Protein AF-A0A7V1N265-F1 (afdb_monomer)

Foldseek 3Di:
DCAAVCAPDDPVVQLPDDPDPDPVCSVQAQKKKKKKWKAFLDPDWDPDWADDAFDGFDTGFIKIKIKIKGDSDDQWIKMKMAIDTPPVVRQDQNQARMKIKTWGDDPDAFHKTWMKIDSTNAYPDDDVPDHNGDRLQIKIKIKHKHFDDPVVQVVQAPDPQKGKIKMKIKIWRQWDQQSVVRDIDGTWIKMKMKIWIGHDNQWIKIKIAIDGPDVSSQGLQRARMKIKTWGDDADAQDKTKMKIFSWRAYDPPDDHDPPTRDSSRIIIMMMHMHGD

Organism: Desulfofervidus auxilii (NCBI:txid1621989)

Sequence (276 aa):
MKGISSSFSLPLRDLLKKEYPSEWRNLFHGFSGSFSFCYPLKQVPPKNAIGGGTQGERRANMTLSATITYNPISYWFFSVTFYRYLHPQYQAPWDPDFSYTFGYNDWHPYTFSLVYSNYGGNRLFPKKGEKFTTFEEGTWSLGWKFVLPPKIERLFTVHKTGGIGCSIHYNYTPRYFDLATLSNKHSKQSLSLNIKYTIYKWWYANVTLYWYPHPDQQQPWDPDFTYGFGYFDWHPGTISIQYNNYSGNRFPWKKRAPNTGRFKDGSICIFWSWKW

pLDDT: mean 92.21, std 8.01, range [49.06, 98.75]

Radius of gyration: 19.56 Å; Cα contacts (8 Å, |Δi|>4): 676; chains: 1; bounding box: 51×48×52 Å

Solvent-accessible surface area (backbone atoms only — not comparable to full-atom values): 14276 Å² total; per-residue (Å²): 132,65,30,63,80,52,41,84,65,74,68,67,75,58,64,76,54,74,85,49,97,45,69,68,56,47,72,46,46,44,32,31,35,33,44,36,45,34,46,38,64,37,86,70,54,65,93,76,70,59,63,51,73,39,41,52,44,83,62,45,54,42,33,40,34,44,36,45,32,38,38,75,48,88,45,33,38,41,34,39,34,39,49,45,60,79,50,63,91,57,60,49,66,26,56,34,39,38,32,44,36,37,40,34,58,54,87,55,66,46,19,44,28,45,36,40,40,32,69,40,30,16,29,90,78,51,54,96,93,55,48,52,62,64,75,53,54,19,33,39,33,47,31,42,28,38,64,60,60,72,78,62,44,58,77,69,44,86,36,95,62,23,43,54,46,35,34,42,29,45,34,42,21,56,31,44,69,35,80,90,76,73,41,76,46,63,67,41,53,33,40,35,43,37,40,39,39,30,53,50,68,40,32,34,40,35,39,33,41,46,45,49,90,52,62,89,69,62,46,68,42,54,35,38,37,33,42,34,38,39,38,57,52,86,53,66,76,31,68,24,41,37,40,42,32,73,32,16,18,53,54,95,91,48,90,62,48,88,95,44,47,46,82,49,58,16,31,44,32,42,35,41,33,42,64,92

Nearest PDB structures (foldseek):
  4d65-assembly1_C  TM=3.713E-01  e=3.339E-03  Providencia stuartii
  5o9c-assembly1_C  TM=3.133E-01  e=3.165E-03  Klebsiella aerogenes
  3bs0-assembly2_B  TM=3.633E-01  e=6.986E-02  unclassified
  3brz-assembly1_A  TM=3.244E-01  e=7.772E-02  unclassified
  1fep-assembly1_A  TM=2.664E-01  e=2.240E+00  Escherichia coli K-12

Structure (mmCIF, N/CA/C/O backbone):
data_AF-A0A7V1N265-F1
#
_entry.id   AF-A0A7V1N265-F1
#
loop_
_atom_site.group_PDB
_atom_site.id
_atom_site.type_symbol
_atom_site.label_atom_id
_atom_site.label_alt_id
_atom_site.label_comp_id
_atom_site.label_asym_id
_atom_site.label_entity_id
_atom_site.label_seq_id
_atom_site.pdbx_PDB_ins_code
_atom_site.Cartn_x
_atom_site.Cartn_y
_atom_site.Cartn_z
_atom_site.occupancy
_atom_site.B_iso_or_equiv
_atom_site.auth_seq_id
_atom_site.auth_comp_id
_atom_site.auth_asym_id
_atom_site.auth_atom_id
_atom_site.pdbx_PDB_model_num
ATOM 1 N N . MET A 1 1 ? -28.176 -2.580 7.697 1.00 49.06 1 MET A N 1
ATOM 2 C CA . MET A 1 1 ? -27.450 -2.058 6.517 1.00 49.06 1 MET A CA 1
ATOM 3 C C . MET A 1 1 ? -27.174 -0.554 6.671 1.00 49.06 1 MET A C 1
ATOM 5 O O . MET A 1 1 ? -27.630 0.229 5.857 1.00 49.06 1 MET A O 1
ATOM 9 N N . LYS A 1 2 ? -26.450 -0.125 7.721 1.00 59.50 2 LYS A N 1
ATOM 10 C CA . LYS A 1 2 ? -26.132 1.306 7.945 1.00 59.50 2 LYS A CA 1
ATOM 11 C C . LYS A 1 2 ? -24.850 1.782 7.233 1.00 59.50 2 LYS A C 1
ATOM 13 O O . LYS A 1 2 ? -24.637 2.984 7.141 1.00 59.50 2 LYS A O 1
ATOM 18 N N . GLY A 1 3 ? -24.020 0.865 6.724 1.00 62.50 3 GLY A N 1
ATOM 19 C CA . GLY A 1 3 ? -22.702 1.198 6.162 1.00 62.50 3 GLY A CA 1
ATOM 20 C C . GLY A 1 3 ? -22.736 1.915 4.804 1.00 62.50 3 GLY A C 1
ATOM 21 O O . GLY A 1 3 ? -21.916 2.795 4.553 1.00 62.50 3 GLY A O 1
ATOM 22 N N . ILE A 1 4 ? -23.734 1.633 3.952 1.00 68.56 4 ILE A N 1
ATOM 23 C CA . ILE A 1 4 ? -23.912 2.367 2.684 1.00 68.56 4 ILE A CA 1
ATOM 24 C C . ILE A 1 4 ? -24.273 3.827 2.973 1.00 68.56 4 ILE A C 1
ATOM 26 O O . ILE A 1 4 ? -23.665 4.730 2.414 1.00 68.56 4 ILE A O 1
ATOM 30 N N . SER A 1 5 ? -25.207 4.062 3.898 1.00 69.44 5 SER A N 1
ATOM 31 C CA . SER A 1 5 ? -25.656 5.412 4.261 1.00 69.44 5 SER A CA 1
ATOM 32 C C . SER A 1 5 ? -24.601 6.252 4.987 1.00 69.44 5 SER A C 1
ATOM 34 O O . SER A 1 5 ? -24.729 7.470 5.012 1.00 69.44 5 SER A O 1
ATOM 36 N N . SER A 1 6 ? -23.580 5.634 5.595 1.00 72.38 6 SER A N 1
ATOM 37 C CA . SER A 1 6 ? -22.484 6.354 6.263 1.00 72.38 6 SER A CA 1
ATOM 38 C C . SER A 1 6 ? -21.257 6.572 5.377 1.00 72.38 6 SER A C 1
ATOM 40 O O . SER A 1 6 ? -20.392 7.373 5.743 1.00 72.38 6 SER A O 1
ATOM 42 N N . SER A 1 7 ? -21.174 5.884 4.234 1.00 81.50 7 SER A N 1
ATOM 43 C CA . SER A 1 7 ? -20.039 5.981 3.316 1.00 81.50 7 SER A CA 1
ATOM 44 C C . SER A 1 7 ? -19.910 7.398 2.759 1.00 81.50 7 SER A C 1
ATOM 46 O O . SER A 1 7 ? -20.899 8.000 2.349 1.00 81.50 7 SER A O 1
ATOM 48 N N . PHE A 1 8 ? -18.687 7.929 2.759 1.00 83.81 8 PHE A N 1
ATOM 49 C CA . PHE A 1 8 ? -18.369 9.305 2.357 1.00 83.81 8 PHE A CA 1
ATOM 50 C C . PHE A 1 8 ? -19.067 10.398 3.178 1.00 83.81 8 PHE A C 1
ATOM 52 O O . PHE A 1 8 ? -19.133 11.547 2.741 1.00 83.81 8 PHE A O 1
ATOM 59 N N . SER A 1 9 ? -19.562 10.077 4.380 1.00 79.44 9 SER A N 1
ATOM 60 C CA . SER A 1 9 ? -20.081 11.099 5.290 1.00 79.44 9 SER A CA 1
ATOM 61 C C . SER A 1 9 ? -19.030 12.183 5.562 1.00 79.44 9 SER A C 1
ATOM 63 O O . SER A 1 9 ? -17.853 11.913 5.815 1.00 79.44 9 SER A O 1
ATOM 65 N N . LEU A 1 10 ? -19.479 13.434 5.480 1.00 77.75 10 LEU A N 1
ATOM 66 C CA . LEU A 1 10 ? -18.685 14.640 5.700 1.00 77.75 10 LEU A CA 1
ATOM 67 C C . LEU A 1 10 ? -19.378 15.486 6.772 1.00 77.75 10 LEU A C 1
ATOM 69 O O . LEU A 1 10 ? -20.072 16.451 6.443 1.00 77.75 10 LEU A O 1
ATOM 73 N N . PRO A 1 11 ? -19.261 15.122 8.061 1.00 77.12 11 PRO A N 1
ATOM 74 C CA . PRO A 1 11 ? -19.873 15.891 9.135 1.00 77.12 11 PRO A CA 1
ATOM 75 C C . PRO A 1 11 ? -19.089 17.189 9.384 1.00 77.12 11 PRO A C 1
ATOM 77 O O . PRO A 1 11 ? -18.423 17.332 10.398 1.00 77.12 11 PRO A O 1
ATOM 80 N N . LEU A 1 12 ? -19.143 18.153 8.456 1.00 78.06 12 LEU A N 1
ATOM 81 C CA . LEU A 1 12 ? -18.327 19.383 8.475 1.00 78.06 12 LEU A CA 1
ATOM 82 C C . LEU A 1 12 ? -18.407 20.167 9.796 1.00 78.06 12 LEU A C 1
ATOM 84 O O . LEU A 1 12 ? -17.480 20.890 10.145 1.00 78.06 12 LEU A O 1
ATOM 88 N N . ARG A 1 13 ? -19.502 19.997 10.546 1.00 75.81 13 ARG A N 1
ATOM 89 C CA . ARG A 1 13 ? -19.689 20.565 11.888 1.00 75.81 13 ARG A CA 1
ATOM 90 C C . ARG A 1 13 ? -18.652 20.067 12.899 1.00 75.81 13 ARG A C 1
ATOM 92 O O . ARG A 1 13 ? -18.302 20.813 13.806 1.00 75.81 13 ARG A O 1
ATOM 99 N N . ASP A 1 14 ? -18.150 18.851 12.723 1.00 77.00 14 ASP A N 1
ATOM 100 C CA . ASP A 1 14 ? -17.159 18.238 13.606 1.00 77.00 14 ASP A CA 1
ATOM 101 C C . ASP A 1 14 ? -15.743 18.749 13.311 1.00 77.00 14 ASP A C 1
ATOM 103 O O . ASP A 1 14 ? -14.910 18.768 14.209 1.00 77.00 14 ASP A O 1
ATOM 107 N N . LEU A 1 15 ? -15.480 19.252 12.096 1.00 71.06 15 LEU A N 1
ATOM 108 C CA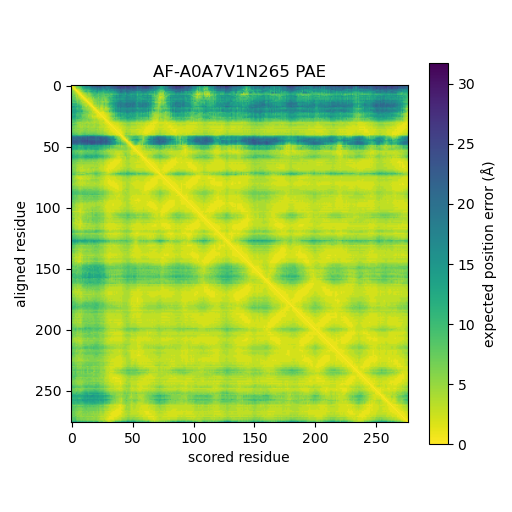 . LEU A 1 15 ? -14.154 19.744 11.697 1.00 71.06 15 LEU A CA 1
ATOM 109 C C . LEU A 1 15 ? -13.697 20.957 12.526 1.00 71.06 15 LEU A C 1
ATOM 111 O O . LEU A 1 15 ? -12.509 21.133 12.775 1.00 71.06 15 LEU A O 1
ATOM 115 N N . LEU A 1 16 ? -14.641 21.809 12.938 1.00 72.25 16 LEU A N 1
ATOM 116 C CA . LEU A 1 16 ? -14.372 23.029 13.712 1.00 72.25 16 LEU A CA 1
ATOM 117 C C . LEU A 1 16 ? -14.645 22.854 15.211 1.00 72.25 16 LEU A C 1
ATOM 119 O O . LEU A 1 16 ? -14.509 23.804 15.986 1.00 72.25 16 LEU A O 1
ATOM 123 N N . LYS A 1 17 ? -15.062 21.658 15.636 1.00 75.25 17 LYS A N 1
ATOM 124 C CA . LYS A 1 17 ? -15.403 21.398 17.028 1.00 75.25 17 LYS A CA 1
ATOM 125 C C . LYS A 1 17 ? -14.120 21.181 17.826 1.00 75.25 17 LYS A C 1
ATOM 127 O O . LYS A 1 17 ? -13.402 20.210 17.619 1.00 75.25 17 LYS A O 1
ATOM 132 N N . LYS A 1 18 ? -13.847 22.078 18.773 1.00 75.88 18 LYS A N 1
ATOM 133 C CA . LYS A 1 18 ? -12.765 21.889 19.746 1.00 75.88 18 LYS A CA 1
ATOM 134 C C . LYS A 1 18 ? -13.166 20.778 20.712 1.00 75.88 18 LYS A C 1
ATOM 136 O O . LYS A 1 18 ? -14.141 20.926 21.446 1.00 75.88 18 LYS A O 1
ATOM 141 N N . GLU A 1 19 ? -12.434 19.671 20.698 1.00 78.62 19 GLU A N 1
ATOM 142 C CA . GLU A 1 19 ? -12.661 18.557 21.625 1.00 78.62 19 GLU A CA 1
ATOM 143 C C . GLU A 1 19 ? -11.961 18.780 22.965 1.00 78.62 19 GLU A C 1
ATOM 145 O O . GLU A 1 19 ? -12.441 18.333 24.007 1.00 78.62 19 GLU A O 1
ATOM 150 N N . TYR A 1 20 ? -10.848 19.513 22.951 1.00 80.88 20 TYR A N 1
ATOM 151 C CA . TYR A 1 20 ? -10.033 19.765 24.130 1.00 80.88 20 TYR A CA 1
ATOM 152 C C . TYR A 1 20 ? -9.975 21.259 24.474 1.00 80.88 20 TYR A C 1
ATOM 154 O O . TYR A 1 20 ? -10.030 22.102 23.580 1.00 80.88 20 TYR A O 1
ATOM 162 N N . PRO A 1 21 ? -9.776 21.622 25.755 1.00 83.88 21 PRO A N 1
ATOM 163 C CA . PRO A 1 21 ? -9.543 23.016 26.146 1.00 83.88 21 PRO A CA 1
ATOM 164 C C . PRO A 1 21 ? -8.229 23.606 25.606 1.00 83.88 21 PRO A C 1
ATOM 166 O O . PRO A 1 21 ? -8.082 24.819 25.527 1.00 83.88 21 PRO A O 1
ATOM 169 N N . SER A 1 22 ? -7.250 22.759 25.266 1.00 86.25 22 SER A N 1
ATOM 170 C CA . SER A 1 22 ? -5.928 23.180 24.787 1.00 86.25 22 SER A CA 1
ATOM 171 C C . SER A 1 22 ? -5.888 23.254 23.261 1.00 86.25 22 SER A C 1
ATOM 173 O O . SER A 1 22 ? -6.116 22.250 22.586 1.00 86.25 22 SER A O 1
ATOM 175 N N . GLU A 1 23 ? -5.511 24.416 22.722 1.00 83.38 23 GLU A N 1
ATOM 176 C CA . GLU A 1 23 ? -5.320 24.625 21.277 1.00 83.38 23 GLU A CA 1
ATOM 177 C C . GLU A 1 23 ? -4.285 23.662 20.683 1.00 83.38 23 GLU A C 1
ATOM 179 O O . GLU A 1 23 ? -4.515 23.083 19.626 1.00 83.38 23 GLU A O 1
ATOM 184 N N . TRP A 1 24 ? -3.185 23.408 21.398 1.00 80.44 24 TRP A N 1
ATOM 185 C CA . TRP A 1 24 ? -2.160 22.454 20.967 1.00 80.44 24 TRP A CA 1
ATOM 186 C C . TRP A 1 24 ? -2.685 21.020 20.903 1.00 80.44 24 TRP A C 1
ATOM 188 O O . TRP A 1 24 ? -2.375 20.298 19.959 1.00 80.44 24 TRP A O 1
ATOM 198 N N . ARG A 1 25 ? -3.515 20.600 21.869 1.00 80.94 25 ARG A N 1
ATOM 199 C CA . ARG A 1 25 ? -4.153 19.276 21.798 1.00 80.94 25 ARG A CA 1
ATOM 200 C C . ARG A 1 25 ? -5.120 19.175 20.630 1.00 80.94 25 ARG A C 1
ATOM 202 O O . ARG A 1 25 ? -5.101 18.152 19.969 1.00 80.94 25 ARG A O 1
ATOM 209 N N . ASN A 1 26 ? -5.909 20.212 20.349 1.00 79.88 26 ASN A N 1
ATOM 210 C CA . ASN A 1 26 ? -6.797 20.205 19.183 1.00 79.88 26 ASN A CA 1
ATOM 211 C C . ASN A 1 26 ? -6.016 20.168 17.862 1.00 79.88 26 ASN A C 1
ATOM 213 O O . ASN A 1 26 ? -6.423 19.461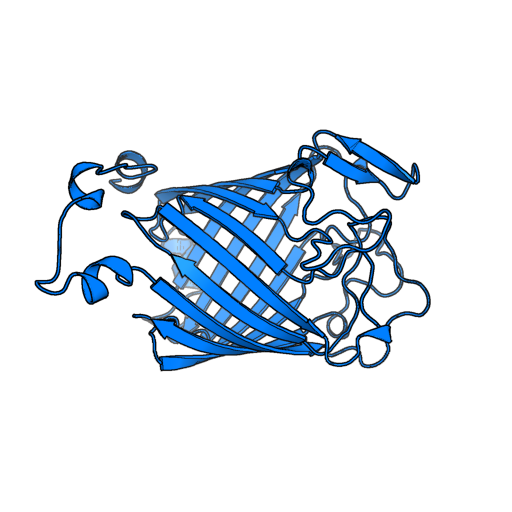 16.949 1.00 79.88 26 ASN A O 1
ATOM 217 N N . LEU A 1 27 ? -4.886 20.881 17.767 1.00 78.25 27 LEU A N 1
ATOM 218 C CA . LEU A 1 27 ? -4.058 20.910 16.556 1.00 78.25 27 LEU A CA 1
ATOM 219 C C . LEU A 1 27 ? -3.482 19.531 16.211 1.00 78.25 27 LEU A C 1
ATOM 221 O O . LEU A 1 27 ? -3.454 19.148 15.045 1.00 78.25 27 LEU A O 1
ATOM 225 N N . PHE A 1 28 ? -3.018 18.798 17.222 1.00 82.44 28 PHE A N 1
ATOM 226 C CA . PHE A 1 28 ? -2.423 17.474 17.044 1.00 82.44 28 PHE A CA 1
ATOM 227 C C . PHE A 1 28 ? -3.428 16.324 17.219 1.00 82.44 28 PHE A C 1
ATOM 229 O O . PHE A 1 28 ? -3.069 15.159 17.042 1.00 82.44 28 PHE A O 1
ATOM 236 N N . HIS A 1 29 ? -4.688 16.622 17.539 1.00 84.00 29 HIS A N 1
ATOM 237 C CA . HIS A 1 29 ? -5.722 15.603 17.632 1.00 84.00 29 HIS A CA 1
ATOM 238 C C . HIS A 1 29 ? -5.948 14.948 16.263 1.00 84.00 29 HIS A C 1
ATOM 240 O O . HIS A 1 29 ? -6.001 15.618 15.233 1.00 84.00 29 HIS A O 1
ATOM 246 N N . GLY A 1 30 ? -6.060 13.620 16.249 1.00 86.44 30 GLY A N 1
ATOM 247 C CA . GLY A 1 30 ? -6.224 12.847 15.016 1.00 86.44 30 GLY A CA 1
ATOM 248 C C . GLY A 1 30 ? -4.910 12.501 14.312 1.00 86.44 30 GLY A C 1
ATOM 249 O O . GLY A 1 30 ? -4.952 11.812 13.291 1.00 86.44 30 GLY A O 1
ATOM 250 N N . PHE A 1 31 ? -3.753 12.914 14.847 1.00 93.75 31 PHE A N 1
ATOM 251 C CA . PHE A 1 31 ? -2.461 12.424 14.379 1.00 93.75 31 PHE A CA 1
ATOM 252 C C . PHE A 1 31 ? -2.127 11.057 14.976 1.00 93.75 31 PHE A C 1
ATOM 254 O O . PHE A 1 31 ? -2.255 10.791 16.170 1.00 93.75 31 PHE A O 1
ATOM 261 N N . SER A 1 32 ? -1.653 10.176 14.112 1.00 95.31 32 SER A N 1
ATOM 262 C CA . SER A 1 32 ? -1.116 8.870 14.464 1.00 95.31 32 SER A CA 1
ATOM 263 C C . SER A 1 32 ? 0.016 8.515 13.518 1.00 95.31 32 SER A C 1
ATOM 265 O O . SER A 1 32 ? 0.254 9.196 12.521 1.00 95.31 32 SER A O 1
ATOM 267 N N . GLY A 1 33 ? 0.731 7.442 13.808 1.00 96.06 33 GLY A N 1
ATOM 268 C CA . GLY A 1 33 ? 1.814 7.031 12.943 1.00 96.06 33 GLY A CA 1
ATOM 269 C C . GLY A 1 33 ? 2.485 5.754 13.386 1.00 96.06 33 GLY A C 1
ATOM 270 O O . GLY A 1 33 ? 2.047 5.073 14.314 1.00 96.06 33 GLY A O 1
ATOM 271 N N . SER A 1 34 ? 3.574 5.432 12.700 1.00 97.25 34 SER A N 1
ATOM 272 C CA . SER A 1 34 ? 4.407 4.293 13.058 1.00 97.25 34 SER A CA 1
ATOM 273 C C . SER A 1 34 ? 5.847 4.485 12.622 1.00 97.25 34 SER A C 1
ATOM 275 O O . SER A 1 34 ? 6.100 5.058 11.562 1.00 97.25 34 SER A O 1
ATOM 277 N N . PHE A 1 35 ? 6.777 3.924 13.385 1.00 98.19 35 PHE A N 1
ATOM 278 C CA . PHE A 1 35 ? 8.139 3.677 12.922 1.00 98.19 35 PHE A CA 1
ATOM 279 C C . PHE A 1 35 ? 8.281 2.211 12.544 1.00 98.19 35 PHE A C 1
ATOM 281 O O . PHE A 1 35 ? 7.701 1.343 13.194 1.00 98.19 35 PHE A O 1
ATOM 288 N N . SER A 1 36 ? 9.039 1.924 11.491 1.00 97.81 36 SER A N 1
ATOM 289 C CA . SER A 1 36 ? 9.228 0.558 11.020 1.00 97.81 36 SER A CA 1
ATOM 290 C C . SER A 1 36 ? 10.643 0.276 10.554 1.00 97.81 36 SER A C 1
ATOM 292 O O . SER A 1 36 ? 11.324 1.151 10.022 1.00 97.81 36 SER A O 1
ATOM 294 N N . PHE A 1 37 ? 11.050 -0.977 10.724 1.00 98.38 37 PHE A N 1
ATOM 295 C CA . PHE A 1 37 ? 12.241 -1.550 10.117 1.00 98.38 37 PHE A CA 1
ATOM 296 C C . PHE A 1 37 ? 11.835 -2.765 9.289 1.00 98.38 37 PHE A C 1
ATOM 298 O O . PHE A 1 37 ? 11.192 -3.678 9.805 1.00 98.38 37 PHE A O 1
ATOM 305 N N . CYS A 1 38 ? 12.220 -2.776 8.018 1.00 97.12 38 CYS A N 1
ATOM 306 C CA . CYS A 1 38 ? 11.951 -3.858 7.083 1.00 97.12 38 CYS A CA 1
ATOM 307 C C . CYS A 1 38 ? 13.253 -4.513 6.623 1.00 97.12 38 CYS A C 1
ATOM 309 O O . CYS A 1 38 ? 14.134 -3.851 6.071 1.00 97.12 38 CYS A O 1
ATOM 311 N N . TYR A 1 39 ? 13.329 -5.830 6.797 1.00 96.69 39 TYR A N 1
ATOM 312 C CA . TYR A 1 39 ? 14.415 -6.680 6.334 1.00 96.69 39 TYR A CA 1
ATOM 313 C C . TYR A 1 39 ? 13.943 -7.533 5.141 1.00 96.69 39 TYR A C 1
ATOM 315 O O . TYR A 1 39 ? 13.047 -8.374 5.300 1.00 96.69 39 TYR A O 1
ATOM 323 N N . PRO A 1 40 ? 14.503 -7.345 3.933 1.00 95.00 40 PRO A N 1
ATOM 324 C CA . PRO A 1 40 ? 14.190 -8.185 2.784 1.00 95.00 40 PRO A CA 1
ATOM 325 C C . PRO A 1 40 ? 14.837 -9.564 2.950 1.00 95.00 40 PRO A C 1
ATOM 327 O O . PRO A 1 40 ? 16.001 -9.672 3.327 1.00 95.00 40 PRO A O 1
ATOM 330 N N . LEU A 1 41 ? 14.123 -10.638 2.607 1.00 94.06 41 LEU A N 1
ATOM 331 C CA . LEU A 1 41 ? 14.695 -11.992 2.688 1.00 94.06 41 LEU A CA 1
ATOM 332 C C . LEU A 1 41 ? 15.749 -12.256 1.600 1.00 94.06 41 LEU A C 1
ATOM 334 O O . LEU A 1 41 ? 16.604 -13.133 1.731 1.00 94.06 41 LEU A O 1
ATOM 338 N N . LYS A 1 42 ? 15.702 -11.496 0.508 1.00 89.06 42 LYS A N 1
ATOM 339 C CA . LYS A 1 42 ? 16.686 -11.531 -0.572 1.00 89.06 42 LYS A CA 1
ATOM 340 C C . LYS A 1 42 ? 17.864 -10.630 -0.210 1.00 89.06 42 LYS A C 1
ATOM 342 O O . LYS A 1 42 ? 17.727 -9.416 -0.209 1.00 89.06 42 LYS A O 1
ATOM 347 N N . GLN A 1 43 ? 19.030 -11.217 0.045 1.00 74.38 43 GLN A N 1
ATOM 348 C CA . GLN A 1 43 ? 20.208 -10.454 0.482 1.00 74.38 43 GLN A CA 1
ATOM 349 C C . GLN A 1 43 ? 20.936 -9.716 -0.651 1.00 74.38 43 GLN A C 1
ATOM 351 O O . GLN A 1 43 ? 21.542 -8.678 -0.415 1.00 74.38 43 GLN A O 1
ATOM 356 N N . VAL A 1 44 ? 20.874 -10.228 -1.886 1.00 74.06 44 VAL A N 1
ATOM 357 C CA . VAL A 1 44 ? 21.551 -9.613 -3.038 1.00 74.06 44 VAL A CA 1
ATOM 358 C C . VAL A 1 44 ? 20.507 -8.991 -3.968 1.00 74.06 44 VAL A C 1
ATOM 360 O O . VAL A 1 44 ? 19.691 -9.728 -4.544 1.00 74.06 44 VAL A O 1
ATOM 363 N N . PRO A 1 45 ? 20.510 -7.656 -4.149 1.00 71.19 45 PRO A N 1
ATOM 364 C CA . PRO A 1 45 ? 19.670 -7.010 -5.144 1.00 71.19 45 PRO A CA 1
ATOM 365 C C . PRO A 1 45 ? 19.961 -7.609 -6.526 1.00 71.19 45 PRO A C 1
ATOM 367 O O . PRO A 1 45 ? 21.124 -7.825 -6.875 1.00 71.19 45 PRO A O 1
ATOM 370 N N . PRO A 1 46 ? 18.936 -7.909 -7.337 1.00 66.19 46 PRO A N 1
ATOM 371 C CA . PRO A 1 46 ? 19.165 -8.473 -8.659 1.00 66.19 46 PRO A CA 1
ATOM 372 C C . PRO A 1 46 ? 20.009 -7.506 -9.507 1.00 66.19 46 PRO A C 1
ATOM 374 O O . PRO A 1 46 ? 19.712 -6.307 -9.569 1.00 66.19 46 PRO A O 1
ATOM 377 N N . LYS A 1 47 ? 21.047 -8.045 -10.171 1.00 64.56 47 LYS A N 1
ATOM 378 C CA . LYS A 1 47 ? 21.906 -7.291 -11.108 1.00 64.56 47 LYS A CA 1
ATOM 379 C C . LYS A 1 47 ? 21.070 -6.592 -12.186 1.00 64.56 47 LYS A C 1
ATOM 381 O O . LYS A 1 47 ? 21.322 -5.433 -12.487 1.00 64.56 47 LYS A O 1
ATOM 386 N N . ASN A 1 48 ? 20.018 -7.265 -12.656 1.00 66.12 48 ASN A N 1
ATOM 387 C CA . ASN A 1 48 ? 19.058 -6.736 -13.620 1.00 66.12 48 ASN A CA 1
ATOM 388 C C . ASN A 1 48 ? 17.740 -6.453 -12.896 1.00 66.12 48 ASN A C 1
ATOM 390 O O . ASN A 1 48 ? 16.987 -7.374 -12.573 1.00 66.12 48 ASN A O 1
ATOM 394 N N . ALA A 1 49 ? 17.501 -5.185 -12.588 1.00 72.44 49 ALA A N 1
ATOM 395 C CA . ALA A 1 49 ? 16.214 -4.722 -12.100 1.00 72.44 49 ALA A CA 1
ATOM 396 C C . ALA A 1 49 ? 15.231 -4.585 -13.273 1.00 72.44 49 ALA A C 1
ATOM 398 O O . ALA A 1 49 ? 15.621 -4.160 -14.357 1.00 72.44 49 ALA A O 1
ATOM 399 N N . ILE A 1 50 ? 13.972 -4.971 -13.058 1.00 85.38 50 ILE A N 1
ATOM 400 C CA . ILE A 1 50 ? 12.918 -4.895 -14.073 1.00 85.38 50 ILE A CA 1
ATOM 401 C C . ILE A 1 50 ? 12.069 -3.670 -13.754 1.00 85.38 50 ILE A C 1
ATOM 403 O O . ILE A 1 50 ? 11.392 -3.653 -12.732 1.00 85.38 50 ILE A O 1
ATOM 407 N N . GLY A 1 51 ? 12.136 -2.646 -14.594 1.00 88.94 51 GLY A N 1
ATOM 408 C CA . GLY A 1 51 ? 11.490 -1.360 -14.346 1.00 88.94 51 GLY A CA 1
ATOM 409 C C . GLY A 1 51 ? 12.053 -0.269 -15.242 1.00 88.94 51 GLY A C 1
ATOM 410 O O . GLY A 1 51 ? 13.026 -0.489 -15.965 1.00 88.94 51 GLY A O 1
ATOM 411 N N . GLY A 1 52 ? 11.450 0.910 -15.176 1.00 89.12 52 GLY A N 1
ATOM 412 C CA . GLY A 1 52 ? 11.906 2.092 -15.890 1.00 89.12 52 GLY A CA 1
ATOM 413 C C . GLY A 1 52 ? 11.241 3.355 -15.360 1.00 89.12 52 GLY A C 1
ATOM 414 O O . GLY A 1 52 ? 10.126 3.330 -14.838 1.00 89.12 52 GLY A O 1
ATOM 415 N N . GLY A 1 53 ? 11.964 4.473 -15.448 1.00 89.19 53 GLY A N 1
ATOM 416 C CA . GLY A 1 53 ? 11.525 5.730 -14.847 1.00 89.19 53 GLY A CA 1
ATOM 417 C C . GLY A 1 53 ? 11.226 5.562 -13.355 1.00 89.19 53 GLY A C 1
ATOM 418 O O . GLY A 1 53 ? 12.064 5.099 -12.591 1.00 89.19 53 GLY A O 1
ATOM 419 N N . THR A 1 54 ? 10.019 5.923 -12.947 1.00 91.88 54 THR A N 1
ATOM 420 C CA . THR A 1 54 ? 9.540 5.941 -11.558 1.00 91.88 54 THR A CA 1
ATOM 421 C C . THR A 1 54 ? 8.750 4.690 -11.159 1.00 91.88 54 THR A C 1
ATOM 423 O O . THR A 1 54 ? 8.199 4.667 -10.056 1.00 91.88 54 THR A O 1
ATOM 426 N N . GLN A 1 55 ? 8.695 3.646 -12.002 1.00 93.31 55 GLN A N 1
ATOM 427 C CA . GLN A 1 55 ? 7.970 2.398 -11.717 1.00 93.31 55 GLN A CA 1
ATOM 428 C C . GLN A 1 55 ? 8.816 1.150 -12.018 1.00 93.31 55 GLN A C 1
ATOM 430 O O . GLN A 1 55 ? 9.550 1.094 -13.004 1.00 93.31 55 GLN A O 1
ATOM 435 N N . GLY A 1 56 ? 8.709 0.124 -11.173 1.00 92.88 56 GLY A N 1
ATOM 436 C CA . GLY A 1 56 ? 9.471 -1.109 -11.343 1.00 92.88 56 GLY A CA 1
ATOM 437 C C . GLY A 1 56 ? 9.328 -2.095 -10.190 1.00 92.88 56 GLY A C 1
ATOM 438 O O . GLY A 1 56 ? 8.680 -1.824 -9.179 1.00 92.88 56 GLY A O 1
ATOM 439 N N . GLU A 1 57 ? 9.974 -3.249 -10.339 1.00 90.06 57 GLU A N 1
ATOM 440 C CA . GLU A 1 57 ? 10.090 -4.262 -9.292 1.00 90.06 57 GLU A CA 1
ATOM 441 C C . GLU A 1 57 ? 10.938 -3.716 -8.139 1.00 90.06 57 GLU A C 1
ATOM 443 O O . GLU A 1 57 ? 12.083 -3.290 -8.335 1.00 90.06 57 GLU A O 1
ATOM 448 N N . ARG A 1 58 ? 10.390 -3.759 -6.921 1.00 85.81 58 ARG A N 1
ATOM 449 C CA . ARG A 1 58 ? 11.077 -3.271 -5.719 1.00 85.81 58 ARG A CA 1
ATOM 450 C C . ARG A 1 58 ? 12.436 -3.938 -5.549 1.00 85.81 58 ARG A C 1
ATOM 452 O O . ARG A 1 58 ? 12.563 -5.165 -5.634 1.00 85.81 58 ARG A O 1
ATOM 459 N N . ARG A 1 59 ? 13.461 -3.139 -5.253 1.00 87.31 59 ARG A N 1
ATOM 460 C CA . ARG A 1 59 ? 14.771 -3.698 -4.926 1.00 87.31 59 ARG A CA 1
ATOM 461 C C . ARG A 1 59 ? 14.824 -4.150 -3.479 1.00 87.31 59 ARG A C 1
ATOM 463 O O . ARG A 1 59 ? 14.276 -3.526 -2.576 1.00 87.31 59 ARG A O 1
ATOM 470 N N . ALA A 1 60 ? 15.525 -5.259 -3.268 1.00 88.88 60 ALA A N 1
ATOM 471 C CA . ALA A 1 60 ? 15.814 -5.728 -1.930 1.00 88.88 60 ALA A CA 1
ATOM 472 C C . ALA A 1 60 ? 16.765 -4.741 -1.249 1.00 88.88 60 ALA A C 1
ATOM 474 O O . ALA A 1 60 ? 17.915 -4.593 -1.659 1.00 88.88 60 ALA A O 1
ATOM 475 N N . ASN A 1 61 ? 16.262 -4.055 -0.232 1.00 92.81 61 ASN A N 1
ATOM 476 C CA . ASN A 1 61 ? 17.028 -3.139 0.591 1.00 92.81 61 ASN A CA 1
ATOM 477 C C . ASN A 1 61 ? 16.466 -3.152 2.011 1.00 92.81 61 ASN A C 1
ATOM 479 O O . ASN A 1 61 ? 15.267 -3.358 2.198 1.00 92.81 61 ASN A O 1
ATOM 483 N N . MET A 1 62 ? 17.330 -2.950 3.000 1.00 95.19 62 MET A N 1
ATOM 484 C CA . MET A 1 62 ? 16.865 -2.730 4.361 1.00 95.19 62 MET A CA 1
ATOM 485 C C . MET A 1 62 ? 16.348 -1.300 4.461 1.00 95.19 62 MET A C 1
ATOM 487 O O . MET A 1 62 ? 17.036 -0.356 4.059 1.00 95.19 62 MET A O 1
ATOM 491 N N . THR A 1 63 ? 15.144 -1.145 4.995 1.00 96.56 63 THR A N 1
ATOM 492 C CA . THR A 1 63 ? 14.457 0.146 5.005 1.00 96.56 63 THR A CA 1
ATOM 493 C C . THR A 1 63 ? 13.985 0.478 6.407 1.00 96.56 63 THR A C 1
ATOM 495 O O . THR A 1 63 ? 13.311 -0.324 7.052 1.00 96.56 63 THR A O 1
ATOM 498 N N . LEU A 1 64 ? 14.324 1.681 6.861 1.00 98.31 64 LEU A N 1
ATOM 499 C CA . LEU A 1 64 ? 13.659 2.339 7.977 1.00 98.31 64 LEU A CA 1
ATOM 500 C C . LEU A 1 64 ? 12.552 3.221 7.410 1.00 98.31 64 LEU A C 1
ATOM 502 O O . LEU A 1 64 ? 12.790 3.932 6.434 1.00 98.31 64 LEU A O 1
ATOM 506 N N . SER A 1 65 ? 11.367 3.199 8.011 1.00 98.12 65 SER A N 1
ATOM 507 C CA . SER A 1 65 ? 10.268 4.056 7.560 1.00 98.12 65 SER A CA 1
ATOM 508 C C . SER A 1 65 ? 9.555 4.733 8.717 1.00 98.12 65 SER A C 1
ATOM 510 O O . SER A 1 65 ? 9.384 4.132 9.777 1.00 98.12 65 SER A O 1
ATOM 512 N N . ALA A 1 66 ? 9.101 5.961 8.488 1.00 98.50 66 ALA A N 1
ATOM 513 C CA . ALA A 1 66 ? 8.280 6.727 9.416 1.00 98.50 66 ALA A CA 1
ATOM 514 C C . ALA A 1 66 ? 6.979 7.127 8.721 1.00 98.50 66 ALA A C 1
ATOM 516 O O . ALA A 1 66 ? 7.009 7.828 7.711 1.00 98.50 66 ALA A O 1
ATOM 517 N N . THR A 1 67 ? 5.849 6.678 9.256 1.00 98.19 67 THR A N 1
ATOM 518 C CA . THR A 1 67 ? 4.513 7.006 8.754 1.00 98.19 67 THR A CA 1
ATOM 519 C C . THR A 1 67 ? 3.849 8.004 9.683 1.00 98.19 67 THR A C 1
ATOM 521 O O . THR A 1 67 ? 3.869 7.821 10.899 1.00 98.19 67 THR A O 1
ATOM 524 N N . ILE A 1 68 ? 3.230 9.023 9.097 1.00 97.88 68 ILE A N 1
ATOM 525 C CA . ILE A 1 68 ? 2.395 10.010 9.775 1.00 97.88 68 ILE A CA 1
ATOM 526 C C . ILE A 1 68 ? 1.039 9.991 9.083 1.00 97.88 68 ILE A C 1
ATOM 528 O O . ILE A 1 68 ? 0.965 10.126 7.864 1.00 97.88 68 ILE A O 1
ATOM 532 N N . THR A 1 69 ? -0.022 9.830 9.860 1.00 96.81 69 THR A N 1
ATOM 533 C CA . THR A 1 69 ? -1.411 9.813 9.409 1.00 96.81 69 THR A CA 1
ATOM 534 C C . THR A 1 69 ? -2.199 10.849 10.188 1.00 96.81 69 THR A C 1
ATOM 536 O O . THR A 1 69 ? -2.097 10.918 11.409 1.00 96.81 69 THR A O 1
ATOM 539 N N . TYR A 1 70 ? -2.996 11.633 9.476 1.00 95.19 70 TYR A N 1
ATOM 540 C CA . TYR A 1 70 ? -3.910 12.612 10.032 1.00 95.19 70 TYR A CA 1
ATOM 541 C C . TYR A 1 70 ? -5.343 12.259 9.642 1.00 95.19 70 TYR A C 1
ATOM 543 O O . TYR A 1 70 ? -5.644 12.094 8.457 1.00 95.19 70 TYR A O 1
ATOM 551 N N . ASN A 1 71 ? -6.217 12.155 10.640 1.00 92.88 71 ASN A N 1
ATOM 552 C CA . ASN A 1 71 ? -7.645 11.903 10.490 1.00 92.88 71 ASN A CA 1
ATOM 553 C C . ASN A 1 71 ? -8.434 13.150 10.915 1.00 92.88 71 ASN A C 1
ATOM 555 O O . ASN A 1 71 ? -8.845 13.233 12.072 1.00 92.88 71 ASN A O 1
ATOM 559 N N . PRO A 1 72 ? -8.642 14.127 10.012 1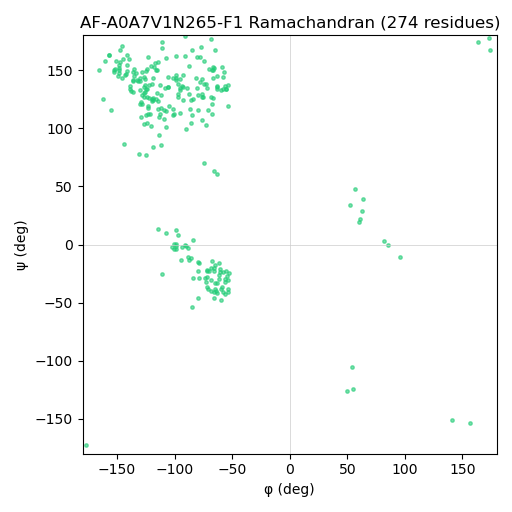.00 85.44 72 PRO A N 1
ATOM 560 C CA . PRO A 1 72 ? -9.308 15.383 10.363 1.00 85.44 72 PRO A CA 1
ATOM 561 C C . PRO A 1 72 ? -10.769 15.195 10.765 1.00 85.44 72 PRO A C 1
ATOM 563 O O . PRO A 1 72 ? -11.305 15.972 11.547 1.00 85.44 72 PRO A O 1
ATOM 566 N N . ILE A 1 73 ? -11.441 14.213 10.162 1.00 85.31 73 ILE A N 1
ATOM 567 C CA . ILE A 1 73 ? -12.885 14.059 10.277 1.00 85.31 73 ILE A CA 1
ATOM 568 C C . ILE A 1 73 ? -13.314 12.650 9.873 1.00 85.31 73 ILE A C 1
ATOM 570 O O . ILE A 1 73 ? -13.059 12.203 8.754 1.00 85.31 73 ILE A O 1
ATOM 574 N N . SER A 1 74 ? -14.034 11.962 10.763 1.00 87.25 74 SER A N 1
ATOM 575 C CA . SER A 1 74 ? -14.576 10.624 10.495 1.00 87.25 74 SER A CA 1
ATOM 576 C C . SER A 1 74 ? -13.493 9.675 9.936 1.00 87.25 74 SER A C 1
ATOM 578 O O . SER A 1 74 ? -12.426 9.529 10.529 1.00 87.25 74 SER A O 1
ATOM 580 N N . TYR A 1 75 ? -13.749 9.043 8.790 1.00 91.69 75 TYR A N 1
ATOM 581 C CA . TYR A 1 75 ? -12.829 8.131 8.107 1.00 91.69 75 TYR A CA 1
ATOM 582 C C . TYR A 1 75 ? -12.059 8.781 6.953 1.00 91.69 75 TYR A C 1
ATOM 584 O O . TYR A 1 75 ? -11.448 8.072 6.145 1.00 91.69 75 TYR A O 1
ATOM 592 N N . TRP A 1 76 ? -12.090 10.113 6.854 1.00 94.19 76 TRP A N 1
ATOM 593 C CA . TRP A 1 76 ? -11.189 10.842 5.972 1.00 94.19 76 TRP A CA 1
ATOM 594 C C . TRP A 1 76 ? -9.796 10.866 6.573 1.00 94.19 76 TRP A C 1
ATOM 596 O O . TRP A 1 76 ? -9.626 11.050 7.781 1.00 94.19 76 TRP A O 1
ATOM 606 N N . PHE A 1 77 ? -8.797 10.664 5.725 1.00 96.06 77 PHE A N 1
ATOM 607 C CA . PHE A 1 77 ? -7.416 10.624 6.162 1.00 96.06 77 PHE A CA 1
ATOM 608 C C . PHE A 1 77 ? -6.458 11.156 5.102 1.00 96.06 77 PHE A C 1
ATOM 610 O O . PHE A 1 77 ? -6.727 11.119 3.899 1.00 96.06 77 PHE A O 1
ATOM 617 N N . PHE A 1 78 ? -5.303 11.593 5.583 1.00 97.56 78 PHE A N 1
ATOM 618 C CA . PHE A 1 78 ? -4.102 11.847 4.804 1.00 97.56 78 PHE A CA 1
ATOM 619 C C . PHE A 1 78 ? -2.936 11.145 5.498 1.00 97.56 78 PHE A C 1
ATOM 621 O O . PHE A 1 78 ? -2.796 11.246 6.714 1.00 97.56 78 PHE A O 1
ATOM 628 N N . SER A 1 79 ? -2.113 10.413 4.756 1.00 98.06 79 SER A N 1
ATOM 629 C CA . SER A 1 79 ? -0.984 9.666 5.304 1.00 98.06 79 SER A CA 1
ATOM 630 C C . SER A 1 79 ? 0.239 9.779 4.407 1.00 98.06 79 SER A C 1
ATOM 632 O O . SER A 1 79 ? 0.138 9.643 3.188 1.00 98.06 79 SER A O 1
ATOM 634 N N . VAL A 1 80 ? 1.402 10.000 5.015 1.00 98.62 80 VAL A N 1
ATOM 635 C CA . VAL A 1 80 ? 2.705 10.062 4.346 1.00 98.62 80 VAL A CA 1
ATOM 636 C C . VAL A 1 80 ? 3.645 9.095 5.040 1.00 98.62 80 VAL A C 1
ATOM 638 O O . VAL A 1 80 ? 3.699 9.047 6.266 1.00 98.62 80 VAL A O 1
ATOM 641 N N . THR A 1 81 ? 4.399 8.329 4.259 1.00 98.62 81 THR A N 1
ATOM 642 C CA . THR A 1 81 ? 5.473 7.472 4.763 1.00 98.62 81 THR A CA 1
ATOM 643 C C . THR A 1 81 ? 6.792 7.903 4.159 1.00 98.62 81 THR A C 1
ATOM 645 O O . THR A 1 81 ? 6.922 7.919 2.942 1.00 98.62 81 THR A O 1
ATOM 648 N N . PHE A 1 82 ? 7.772 8.209 5.000 1.00 98.62 82 PHE A N 1
ATOM 649 C CA . PHE A 1 82 ? 9.145 8.497 4.599 1.00 98.62 82 PHE A CA 1
ATOM 650 C C . PHE A 1 82 ? 9.989 7.235 4.700 1.00 98.62 82 PHE A C 1
ATOM 652 O O . PHE A 1 82 ? 9.827 6.472 5.652 1.00 98.62 82 PHE A O 1
ATOM 659 N N . TYR A 1 83 ? 10.907 7.043 3.759 1.00 98.00 83 TYR A N 1
ATOM 660 C CA . TYR A 1 83 ? 11.784 5.882 3.687 1.00 98.00 83 TYR A CA 1
ATOM 661 C C . TYR A 1 83 ? 13.248 6.299 3.769 1.00 98.00 83 TYR A C 1
ATOM 663 O O . TYR A 1 83 ? 13.701 7.245 3.126 1.00 98.00 83 TYR A O 1
ATOM 671 N N . ARG A 1 84 ? 14.020 5.528 4.529 1.00 97.62 84 ARG A N 1
ATOM 672 C CA . ARG A 1 84 ? 15.475 5.584 4.553 1.00 97.62 84 ARG A CA 1
ATOM 673 C C . ARG A 1 84 ? 16.026 4.207 4.227 1.00 97.62 84 ARG A C 1
ATOM 675 O O . ARG A 1 84 ? 15.825 3.249 4.969 1.00 97.62 84 ARG A O 1
ATOM 682 N N . TYR A 1 85 ? 16.755 4.132 3.125 1.00 95.69 85 TYR A N 1
ATOM 683 C CA . TYR A 1 85 ? 17.434 2.925 2.674 1.00 95.69 85 TYR A CA 1
ATOM 684 C C . TYR A 1 85 ? 18.813 2.814 3.330 1.00 95.69 85 TYR A C 1
ATOM 686 O O . TYR A 1 85 ? 19.620 3.738 3.221 1.00 95.69 85 TYR A O 1
ATOM 694 N N . LEU A 1 86 ? 19.094 1.696 4.009 1.00 95.06 86 LEU A N 1
ATOM 695 C CA . LEU A 1 86 ? 20.383 1.490 4.690 1.00 95.06 86 LEU A CA 1
ATOM 696 C C . LEU A 1 86 ? 21.537 1.259 3.710 1.00 95.06 86 LEU A C 1
ATOM 698 O O . LEU A 1 86 ? 22.689 1.535 4.037 1.00 95.06 86 LEU A O 1
ATOM 702 N N . HIS A 1 87 ? 21.227 0.812 2.493 1.00 92.94 87 HIS A N 1
ATOM 703 C CA . HIS A 1 87 ? 22.180 0.711 1.393 1.00 92.94 87 HIS A CA 1
ATOM 704 C C . HIS A 1 87 ? 21.728 1.598 0.223 1.00 92.94 87 HIS A C 1
ATOM 706 O O . HIS A 1 87 ? 21.063 1.107 -0.696 1.00 92.94 87 HIS A O 1
ATOM 712 N N . PRO A 1 88 ? 22.046 2.908 0.232 1.00 91.12 88 PRO A N 1
ATOM 713 C CA . PRO A 1 88 ? 21.601 3.851 -0.798 1.00 91.12 88 PRO A CA 1
ATOM 714 C C . PRO A 1 88 ? 22.003 3.449 -2.222 1.00 91.12 88 PRO A C 1
ATOM 716 O O . PRO A 1 88 ? 21.266 3.701 -3.167 1.00 91.12 88 PRO A O 1
ATOM 719 N N . GLN A 1 89 ? 23.126 2.744 -2.385 1.00 89.69 89 GLN A N 1
ATOM 720 C CA . GLN A 1 89 ? 23.597 2.229 -3.675 1.00 89.69 89 GLN A CA 1
ATOM 721 C C . GLN A 1 89 ? 22.636 1.224 -4.339 1.00 89.69 89 GLN A C 1
ATOM 723 O O . GLN A 1 89 ? 22.770 0.929 -5.526 1.00 89.69 89 GLN A O 1
ATOM 728 N N . TYR A 1 90 ? 21.683 0.670 -3.584 1.00 89.50 90 TYR A N 1
ATOM 729 C CA . TYR A 1 90 ? 20.678 -0.262 -4.095 1.00 89.50 90 TYR A CA 1
ATOM 730 C C . TYR A 1 90 ? 19.321 0.391 -4.348 1.00 89.50 90 TYR A C 1
ATOM 732 O O . TYR A 1 90 ? 18.439 -0.284 -4.870 1.00 89.50 90 TYR A O 1
ATOM 740 N N . GLN A 1 91 ? 19.142 1.669 -4.018 1.00 91.56 91 GLN A N 1
ATOM 741 C CA . GLN A 1 91 ? 17.898 2.387 -4.279 1.00 91.56 91 GLN A CA 1
ATOM 742 C C . GLN A 1 91 ? 17.696 2.558 -5.792 1.00 91.56 91 GLN A C 1
ATOM 744 O O . GLN A 1 91 ? 18.540 3.126 -6.486 1.00 91.56 91 GLN A O 1
ATOM 749 N N . ALA A 1 92 ? 16.593 2.033 -6.322 1.00 91.50 92 ALA A N 1
ATOM 750 C CA . ALA A 1 92 ? 16.201 2.232 -7.710 1.00 91.50 92 ALA A CA 1
ATOM 751 C C . ALA A 1 92 ? 15.516 3.596 -7.923 1.00 91.50 92 ALA A C 1
ATOM 753 O O . ALA A 1 92 ? 14.955 4.169 -6.985 1.00 91.50 92 ALA A O 1
ATOM 754 N N . PRO A 1 93 ? 15.447 4.087 -9.174 1.00 92.38 93 PRO A N 1
ATOM 755 C CA . PRO A 1 93 ? 14.680 5.285 -9.521 1.00 92.38 93 PRO A CA 1
ATOM 756 C C . PRO A 1 93 ? 13.193 5.247 -9.125 1.00 92.38 93 PRO A C 1
ATOM 758 O O . PRO A 1 93 ? 12.605 6.302 -8.908 1.00 92.38 93 PRO A O 1
ATOM 761 N N . TRP A 1 94 ? 12.605 4.061 -8.957 1.00 93.50 94 TRP A N 1
ATOM 762 C CA . TRP A 1 94 ? 11.227 3.850 -8.498 1.00 93.50 94 TRP A CA 1
ATOM 763 C C . TRP A 1 94 ? 11.089 3.514 -7.010 1.00 93.50 94 TRP A C 1
ATOM 765 O O . TRP A 1 94 ? 9.972 3.333 -6.542 1.00 93.50 94 TRP A O 1
ATOM 775 N N . ASP A 1 95 ? 12.193 3.417 -6.264 1.00 94.38 95 ASP A N 1
ATOM 776 C CA . ASP A 1 95 ? 12.171 3.241 -4.811 1.00 94.38 95 ASP A CA 1
ATOM 777 C C . ASP A 1 95 ? 12.054 4.636 -4.158 1.00 94.38 95 ASP A C 1
ATOM 779 O O . ASP A 1 95 ? 13.039 5.387 -4.188 1.00 94.38 95 ASP A O 1
ATOM 783 N N . PRO A 1 96 ? 10.877 5.043 -3.639 1.00 96.69 96 PRO A N 1
ATOM 784 C CA . PRO A 1 96 ? 10.624 6.416 -3.199 1.00 96.69 96 PRO A CA 1
ATOM 785 C C . PRO A 1 96 ? 11.380 6.820 -1.937 1.00 96.69 96 PRO A C 1
ATOM 787 O O . PRO A 1 96 ? 11.541 6.025 -1.019 1.00 96.69 96 PRO A O 1
ATOM 790 N N . ASP A 1 97 ? 11.686 8.108 -1.816 1.00 98.00 97 ASP A N 1
ATOM 791 C CA . ASP A 1 97 ? 12.038 8.717 -0.527 1.00 98.00 97 ASP A CA 1
ATOM 792 C C . ASP A 1 97 ? 10.792 8.882 0.358 1.00 98.00 97 ASP A C 1
ATOM 794 O O . ASP A 1 97 ? 10.879 8.842 1.584 1.00 98.00 97 ASP A O 1
ATOM 798 N N . PHE A 1 98 ? 9.617 9.057 -0.259 1.00 98.56 98 PHE A N 1
ATOM 799 C CA . PHE A 1 98 ? 8.333 9.087 0.433 1.00 98.56 98 PHE A CA 1
ATOM 800 C C . PHE A 1 98 ? 7.176 8.545 -0.419 1.00 98.56 98 PHE A C 1
ATOM 802 O O . PHE A 1 98 ? 7.149 8.672 -1.642 1.00 98.56 98 PHE A O 1
ATOM 809 N N . SER A 1 99 ? 6.173 7.965 0.227 1.00 98.44 99 SER A N 1
ATOM 810 C CA . SER A 1 99 ? 4.876 7.658 -0.379 1.00 98.44 99 SER A CA 1
ATOM 811 C C . SER A 1 99 ? 3.783 8.436 0.332 1.00 98.44 99 SER A C 1
ATOM 813 O O . SER A 1 99 ? 3.946 8.841 1.484 1.00 98.44 99 SER A O 1
ATOM 815 N N . TYR A 1 100 ? 2.669 8.665 -0.352 1.00 98.50 100 TYR A N 1
ATOM 816 C CA . TYR A 1 100 ? 1.538 9.367 0.237 1.00 98.50 100 TYR A CA 1
ATOM 817 C C . TYR A 1 100 ? 0.218 8.781 -0.243 1.00 98.50 100 TYR A C 1
ATOM 819 O O . TYR A 1 100 ? 0.089 8.299 -1.372 1.00 98.50 100 TYR A O 1
ATOM 827 N N . THR A 1 101 ? -0.758 8.802 0.653 1.00 98.56 101 THR A N 1
ATOM 828 C CA . THR A 1 101 ? -2.095 8.259 0.441 1.00 98.56 101 THR A CA 1
ATOM 829 C C . THR A 1 101 ? -3.119 9.160 1.114 1.00 98.56 101 THR A C 1
ATOM 831 O O . THR A 1 101 ? -2.831 9.767 2.144 1.00 98.56 101 THR A O 1
ATOM 834 N N . PHE A 1 102 ? -4.306 9.280 0.537 1.00 98.38 102 PHE A N 1
ATOM 835 C CA . PHE A 1 102 ? -5.394 10.040 1.142 1.00 98.38 102 PHE A CA 1
ATOM 836 C C . PHE A 1 102 ? -6.742 9.585 0.608 1.00 98.38 102 PHE A C 1
ATOM 838 O O . PHE A 1 102 ? -6.831 8.949 -0.443 1.00 98.38 102 PHE A O 1
ATOM 845 N N . GLY A 1 103 ? -7.800 9.944 1.322 1.00 97.50 103 GLY A N 1
ATOM 846 C CA . GLY A 1 103 ? -9.167 9.697 0.891 1.00 97.50 103 GLY A CA 1
ATOM 847 C C . GLY A 1 103 ? -10.058 9.288 2.048 1.00 97.50 103 GLY A C 1
ATOM 848 O O . GLY A 1 103 ? -9.825 9.688 3.186 1.00 97.50 103 GLY A O 1
ATOM 849 N N . TYR A 1 104 ? -11.075 8.491 1.745 1.00 96.56 104 TYR A N 1
ATOM 850 C CA . TYR A 1 104 ? -12.051 7.985 2.702 1.00 96.56 104 TYR A CA 1
ATOM 851 C C . TYR A 1 104 ? -11.920 6.468 2.831 1.00 96.56 104 TYR A C 1
ATOM 853 O O . TYR A 1 104 ? -12.031 5.747 1.834 1.00 96.56 104 TYR A O 1
ATOM 861 N N . ASN A 1 105 ? -11.702 5.969 4.048 1.00 95.06 105 ASN A N 1
ATOM 862 C CA . ASN A 1 105 ? -11.567 4.536 4.302 1.00 95.06 105 ASN A CA 1
ATOM 863 C C . ASN A 1 105 ? -12.189 4.120 5.640 1.00 95.06 105 ASN A C 1
ATOM 865 O O . ASN A 1 105 ? -11.504 4.015 6.655 1.00 95.06 105 ASN A O 1
ATOM 869 N N . ASP A 1 106 ? -13.491 3.839 5.623 1.00 92.81 106 ASP A N 1
ATOM 870 C CA . ASP A 1 106 ? -14.184 3.238 6.762 1.00 92.81 106 ASP A CA 1
ATOM 871 C C . ASP A 1 106 ? -13.840 1.744 6.860 1.00 92.81 106 ASP A C 1
ATOM 873 O O . ASP A 1 106 ? -13.945 1.011 5.880 1.00 92.81 106 ASP A O 1
ATOM 877 N N . TRP A 1 107 ? -13.378 1.282 8.021 1.00 88.44 107 TRP A N 1
ATOM 878 C CA . TRP A 1 107 ? -12.968 -0.109 8.231 1.00 88.44 107 TRP A CA 1
ATOM 879 C C . TRP A 1 107 ? -14.151 -1.063 8.441 1.00 88.44 107 TRP A C 1
ATOM 881 O O . TRP A 1 107 ? -13.972 -2.278 8.334 1.00 88.44 107 TRP A O 1
ATOM 891 N N . HIS A 1 108 ? -15.346 -0.541 8.733 1.00 91.31 108 HIS A N 1
ATOM 892 C CA . HIS A 1 108 ? -16.510 -1.364 9.034 1.00 91.31 108 HIS A CA 1
ATOM 893 C C . HIS A 1 108 ? -16.992 -2.159 7.808 1.00 91.31 108 HIS A C 1
ATOM 895 O O . HIS A 1 108 ? -16.878 -1.693 6.669 1.00 91.31 108 HIS A O 1
ATOM 901 N N . PRO A 1 109 ? -17.595 -3.346 8.011 1.00 91.00 109 PRO A N 1
ATOM 902 C CA . PRO A 1 109 ? -18.254 -4.084 6.941 1.00 91.00 109 PRO A CA 1
ATOM 903 C C . PRO A 1 109 ? -19.352 -3.270 6.254 1.00 91.00 109 PRO A C 1
ATOM 905 O O . PRO A 1 109 ? -20.072 -2.503 6.895 1.00 91.00 109 PRO A O 1
ATOM 908 N N . TYR A 1 110 ? -19.547 -3.530 4.962 1.00 94.00 110 TYR A N 1
ATOM 909 C CA . TYR A 1 110 ? -20.581 -2.914 4.132 1.00 94.00 110 TYR A CA 1
ATOM 910 C C . TYR A 1 110 ? -20.423 -1.400 3.969 1.00 94.00 110 TYR A C 1
ATOM 912 O O . TYR A 1 110 ? -21.412 -0.664 3.978 1.00 94.00 110 TYR A O 1
ATOM 920 N N . THR A 1 111 ? -19.181 -0.946 3.816 1.00 94.31 111 THR A N 1
ATOM 921 C CA . THR A 1 111 ? -18.825 0.454 3.572 1.00 94.31 111 THR A CA 1
ATOM 922 C C . THR A 1 111 ? -18.003 0.585 2.294 1.00 94.31 111 THR A C 1
ATOM 924 O O . THR A 1 111 ? -17.277 -0.339 1.898 1.00 94.31 111 THR A O 1
ATOM 927 N N . PHE A 1 112 ? -18.123 1.741 1.642 1.00 96.12 112 PHE A N 1
ATOM 928 C CA . PHE A 1 112 ? -17.271 2.110 0.522 1.00 96.12 112 PHE A CA 1
ATOM 929 C C . PHE A 1 112 ? -15.988 2.797 0.996 1.00 96.12 112 PHE A C 1
ATOM 931 O O . PHE A 1 112 ? -15.947 3.444 2.041 1.00 96.12 112 PHE A O 1
ATOM 938 N N . SER A 1 113 ? -14.936 2.688 0.192 1.00 96.88 113 SER A N 1
ATOM 939 C CA . SER A 1 113 ? -13.711 3.477 0.328 1.00 96.88 113 SER A CA 1
ATOM 940 C C . SER A 1 113 ? -13.334 4.105 -1.004 1.00 96.88 113 SER A C 1
ATOM 942 O O . SER A 1 113 ? -13.480 3.462 -2.036 1.00 96.88 113 SER A O 1
ATOM 944 N N . LEU A 1 114 ? -12.805 5.323 -0.981 1.00 97.88 114 LEU A N 1
ATOM 945 C CA . LEU A 1 114 ? -12.177 5.959 -2.137 1.00 97.88 114 LEU A CA 1
ATOM 946 C C . LEU A 1 114 ? -10.820 6.468 -1.684 1.00 97.88 114 LEU A C 1
ATOM 948 O O . LEU A 1 114 ? -10.750 7.399 -0.885 1.00 97.88 114 LEU A O 1
ATOM 952 N N . VAL A 1 115 ? -9.758 5.828 -2.160 1.00 98.56 115 VAL A N 1
ATOM 953 C CA . VAL A 1 115 ? -8.390 6.109 -1.718 1.00 98.56 115 VAL A CA 1
ATOM 954 C C . VAL A 1 115 ? -7.518 6.389 -2.926 1.00 98.56 115 VAL A C 1
ATOM 956 O O . VAL A 1 115 ? -7.506 5.610 -3.873 1.00 98.56 115 VAL A O 1
ATOM 959 N N . TYR A 1 116 ? -6.769 7.481 -2.880 1.00 98.69 116 TYR A N 1
ATOM 960 C CA . TYR A 1 116 ? -5.645 7.716 -3.771 1.00 98.69 116 TYR A CA 1
ATOM 961 C C . TYR A 1 116 ? -4.356 7.275 -3.078 1.00 98.69 116 TYR A C 1
ATOM 963 O O . TYR A 1 116 ? -4.124 7.630 -1.920 1.00 98.69 116 TYR A O 1
ATOM 971 N N . SER A 1 117 ? -3.497 6.559 -3.801 1.00 98.31 117 SER A N 1
ATOM 972 C CA . SER A 1 117 ? -2.192 6.119 -3.309 1.00 98.31 117 SER A CA 1
ATOM 973 C C . SER A 1 117 ? -1.098 6.321 -4.347 1.00 98.31 117 SER A C 1
ATOM 975 O O . SER A 1 117 ? -1.230 5.877 -5.486 1.00 98.31 117 SER A O 1
ATOM 977 N N . ASN A 1 118 ? 0.022 6.925 -3.947 1.00 98.25 118 ASN A N 1
ATOM 978 C CA . ASN A 1 118 ? 1.193 7.087 -4.800 1.00 98.25 118 ASN A CA 1
ATOM 979 C C . ASN A 1 118 ? 2.443 6.512 -4.128 1.00 98.25 118 ASN A C 1
ATOM 981 O O . ASN A 1 118 ? 2.947 7.040 -3.135 1.00 98.25 118 ASN A O 1
ATOM 985 N N . TYR A 1 119 ? 2.928 5.417 -4.714 1.00 95.44 119 TYR A N 1
ATOM 986 C CA . TYR A 1 119 ? 4.142 4.705 -4.316 1.00 95.44 119 TYR A CA 1
ATOM 987 C C . TYR A 1 119 ? 5.236 4.773 -5.394 1.00 95.44 119 TYR A C 1
ATOM 989 O O . TYR A 1 119 ? 6.170 3.975 -5.342 1.00 95.44 119 TYR A O 1
ATOM 997 N N . GLY A 1 120 ? 5.089 5.655 -6.393 1.00 93.81 120 GLY A N 1
ATOM 998 C CA . GLY A 1 120 ? 6.087 5.839 -7.449 1.00 93.81 120 GLY A CA 1
ATOM 999 C C . GLY A 1 120 ? 7.373 6.459 -6.908 1.00 93.81 120 GLY A C 1
ATOM 1000 O O . GLY A 1 120 ? 7.448 6.802 -5.733 1.00 93.81 120 GLY A O 1
ATOM 1001 N N . GLY A 1 121 ? 8.384 6.615 -7.762 1.00 94.62 121 GLY A N 1
ATOM 1002 C CA . GLY A 1 121 ? 9.703 7.165 -7.417 1.00 94.62 121 GLY A CA 1
ATOM 1003 C C . GLY A 1 121 ? 9.723 8.642 -6.993 1.00 94.62 121 GLY A C 1
ATOM 1004 O O . GLY A 1 121 ? 10.335 9.462 -7.672 1.00 94.62 121 GLY A O 1
ATOM 1005 N N . ASN A 1 122 ? 9.071 8.984 -5.882 1.00 97.69 122 ASN A N 1
ATOM 1006 C CA . ASN A 1 122 ? 9.032 10.333 -5.319 1.00 97.69 122 ASN A CA 1
ATOM 1007 C C . ASN A 1 122 ? 10.352 10.670 -4.605 1.00 97.69 122 ASN A C 1
ATOM 1009 O O . ASN A 1 122 ? 10.938 9.815 -3.936 1.00 97.69 122 ASN A O 1
ATOM 1013 N N . ARG A 1 123 ? 10.808 11.921 -4.715 1.00 97.19 123 ARG A N 1
ATOM 1014 C CA . ARG A 1 123 ? 12.106 12.397 -4.209 1.00 97.19 123 ARG A CA 1
ATOM 1015 C C . ARG A 1 123 ? 11.917 13.597 -3.299 1.00 97.19 123 ARG A C 1
ATOM 1017 O O . ARG A 1 123 ? 11.264 14.552 -3.698 1.00 97.19 123 ARG A O 1
ATOM 1024 N N . LEU A 1 124 ? 12.523 13.595 -2.111 1.00 96.12 124 LEU A N 1
ATOM 1025 C CA . LEU A 1 124 ? 12.470 14.767 -1.221 1.00 96.12 124 LEU A CA 1
ATOM 1026 C C . LEU A 1 124 ? 13.305 15.929 -1.769 1.00 96.12 124 LEU A C 1
ATOM 1028 O O . LEU A 1 124 ? 12.893 17.083 -1.697 1.00 96.12 124 LEU A O 1
ATOM 1032 N N . PHE A 1 125 ? 14.458 15.603 -2.353 1.00 95.31 125 PHE A N 1
ATOM 1033 C CA . PHE A 1 125 ? 15.409 16.558 -2.916 1.00 95.31 125 PHE A CA 1
ATOM 1034 C C . PHE A 1 125 ? 15.792 16.109 -4.335 1.00 95.31 125 PHE A C 1
ATOM 1036 O O . PHE A 1 125 ? 16.839 15.482 -4.516 1.00 95.31 125 PHE A O 1
ATOM 1043 N N . PRO A 1 126 ? 14.922 16.342 -5.336 1.00 94.50 126 PRO A N 1
ATOM 1044 C CA . PRO A 1 126 ? 15.131 15.837 -6.689 1.00 94.50 126 PRO A CA 1
ATOM 1045 C C . PRO A 1 126 ? 16.389 16.436 -7.325 1.00 94.50 126 PRO A C 1
ATOM 1047 O O . PRO A 1 126 ? 16.629 17.644 -7.260 1.00 94.50 126 PRO A O 1
ATOM 1050 N N . LYS A 1 127 ? 17.184 15.591 -7.984 1.00 92.81 127 LYS A N 1
ATOM 1051 C CA . LYS A 1 127 ? 18.308 16.031 -8.821 1.00 92.81 127 LYS A CA 1
ATOM 1052 C C . LYS A 1 127 ? 17.800 16.563 -10.163 1.00 92.81 127 LYS A C 1
ATOM 1054 O O . LYS A 1 127 ? 16.636 16.400 -10.524 1.00 92.81 127 LYS A O 1
ATOM 1059 N N . LYS A 1 128 ? 18.686 17.185 -10.950 1.00 91.25 128 LYS A N 1
ATOM 1060 C CA . LYS A 1 128 ? 18.356 17.656 -12.306 1.00 91.25 128 LYS A CA 1
ATOM 1061 C C . LYS A 1 128 ? 17.774 16.504 -13.142 1.00 91.25 128 LYS A C 1
ATOM 1063 O O . LYS A 1 128 ? 18.458 15.513 -13.374 1.00 91.25 128 LYS A O 1
ATOM 1068 N N . GLY A 1 129 ? 16.532 16.664 -13.603 1.00 87.44 129 GLY A N 1
ATOM 1069 C CA . GLY A 1 129 ? 15.798 15.661 -14.387 1.00 87.44 129 GLY A CA 1
ATOM 1070 C C . GLY A 1 129 ? 14.862 14.756 -13.574 1.00 87.44 129 GLY A C 1
ATOM 1071 O O . GLY A 1 129 ? 14.032 14.072 -14.168 1.00 87.44 129 GLY A O 1
ATOM 1072 N N . GLU A 1 130 ? 14.936 14.777 -12.242 1.00 91.88 130 GLU A N 1
ATOM 1073 C CA . GLU A 1 130 ? 13.992 14.090 -11.355 1.00 91.88 130 GLU A CA 1
ATOM 1074 C C . GLU A 1 130 ? 12.828 15.014 -10.965 1.00 91.88 130 GLU A C 1
ATOM 1076 O O . GLU A 1 130 ? 12.906 16.239 -11.083 1.00 91.88 130 GLU A O 1
ATOM 1081 N N . LYS A 1 131 ? 11.731 14.427 -10.481 1.00 93.56 131 LYS A N 1
ATOM 1082 C CA . LYS A 1 131 ? 10.567 15.157 -9.961 1.00 93.56 131 LYS A CA 1
ATOM 1083 C C . LYS A 1 131 ? 10.391 14.867 -8.474 1.00 93.56 131 LYS A C 1
ATOM 1085 O O . LYS A 1 131 ? 10.695 13.769 -8.021 1.00 93.56 131 LYS A O 1
ATOM 1090 N N . PHE A 1 132 ? 9.849 15.838 -7.737 1.00 96.56 132 PHE A N 1
ATOM 1091 C CA . PHE A 1 132 ? 9.467 15.646 -6.333 1.00 96.56 132 PHE A CA 1
ATOM 1092 C C . PHE A 1 132 ? 8.418 14.533 -6.190 1.00 96.56 132 PHE A C 1
ATOM 1094 O O . PHE A 1 132 ? 8.565 13.613 -5.394 1.00 96.56 132 PHE A O 1
ATOM 1101 N N . THR A 1 133 ? 7.380 14.590 -7.020 1.00 97.19 133 THR A N 1
ATOM 1102 C CA . THR A 1 133 ? 6.349 13.560 -7.152 1.00 97.19 133 THR A CA 1
ATOM 1103 C C . THR A 1 133 ? 5.792 13.585 -8.566 1.00 97.19 133 THR A C 1
ATOM 1105 O O . THR A 1 133 ? 5.846 14.621 -9.239 1.00 97.19 133 THR A O 1
ATOM 1108 N N . THR A 1 134 ? 5.203 12.473 -8.999 1.00 96.50 134 THR A N 1
ATOM 1109 C CA . THR A 1 134 ? 4.318 12.484 -10.160 1.00 96.50 134 THR A CA 1
ATOM 1110 C C . THR A 1 134 ? 2.921 12.004 -9.792 1.00 96.50 134 THR A C 1
ATOM 1112 O O . THR A 1 134 ? 2.660 10.806 -9.724 1.00 96.50 134 THR A O 1
ATOM 1115 N N . PHE A 1 135 ? 1.995 12.949 -9.631 1.00 97.06 135 PHE A N 1
ATOM 1116 C CA . PHE A 1 135 ? 0.621 12.665 -9.212 1.00 97.06 135 PHE A CA 1
ATOM 1117 C C . PHE A 1 135 ? -0.139 11.724 -10.166 1.00 97.06 135 PHE A C 1
ATOM 1119 O O . PHE A 1 135 ? -0.863 10.836 -9.735 1.00 97.06 135 PHE A O 1
ATOM 1126 N N . GLU A 1 136 ? 0.062 11.855 -11.476 1.00 97.50 136 GLU A N 1
ATOM 1127 C CA . GLU A 1 136 ? -0.629 11.028 -12.480 1.00 97.50 136 GLU A CA 1
ATOM 1128 C C . GLU A 1 136 ? -0.273 9.535 -12.401 1.00 97.50 136 GLU A C 1
ATOM 1130 O O . GLU A 1 136 ? -0.991 8.703 -12.946 1.00 97.50 136 GLU A O 1
ATOM 1135 N N . GLU A 1 137 ? 0.832 9.194 -11.735 1.00 97.12 137 GLU A N 1
ATOM 1136 C CA . GLU A 1 137 ? 1.270 7.811 -11.524 1.00 97.12 137 GLU A CA 1
ATOM 1137 C C . GLU A 1 137 ? 0.680 7.184 -10.254 1.00 97.12 137 GLU A C 1
ATOM 1139 O O . GLU A 1 137 ? 0.898 6.003 -9.977 1.00 97.12 137 GLU A O 1
ATOM 1144 N N . GLY A 1 138 ? -0.081 7.957 -9.475 1.00 97.88 138 GLY A N 1
ATOM 1145 C CA . GLY A 1 138 ? -0.851 7.432 -8.358 1.00 97.88 138 GLY A CA 1
ATOM 1146 C C . GLY A 1 138 ? -2.094 6.677 -8.818 1.00 97.88 138 GLY A C 1
ATOM 1147 O O . GLY A 1 138 ? -2.609 6.868 -9.917 1.00 97.88 138 GLY A O 1
ATOM 1148 N N . THR A 1 139 ? -2.587 5.797 -7.957 1.00 98.56 139 THR A N 1
ATOM 1149 C CA . THR A 1 139 ? -3.742 4.941 -8.234 1.00 98.56 139 THR A CA 1
ATOM 1150 C C . THR A 1 139 ? -4.917 5.348 -7.363 1.00 98.56 139 THR A C 1
ATOM 1152 O O . THR A 1 139 ? -4.781 5.435 -6.143 1.00 98.56 139 THR A O 1
ATOM 1155 N N . TRP A 1 140 ? -6.070 5.558 -7.989 1.00 98.75 140 TRP A N 1
ATOM 1156 C CA . TRP A 1 140 ? -7.359 5.683 -7.318 1.00 98.75 140 TRP A CA 1
ATOM 1157 C C . TRP A 1 140 ? -7.977 4.301 -7.134 1.00 98.75 140 TRP A C 1
ATOM 1159 O O . TRP A 1 140 ? -8.084 3.549 -8.098 1.00 98.75 140 TRP A O 1
ATOM 1169 N N . SER A 1 141 ? -8.400 3.978 -5.917 1.00 98.56 141 SER A N 1
ATOM 1170 C CA . SER A 1 141 ? -9.025 2.710 -5.548 1.00 98.56 141 SER A CA 1
ATOM 1171 C C . SER A 1 141 ? -10.413 2.965 -4.970 1.00 98.56 141 SER A C 1
ATOM 1173 O O . SER A 1 141 ? -10.537 3.528 -3.879 1.00 98.56 141 SER A O 1
ATOM 1175 N N . LEU A 1 142 ? -11.452 2.544 -5.693 1.00 98.50 142 LEU A N 1
ATOM 1176 C CA . LEU A 1 142 ? -12.832 2.511 -5.211 1.00 98.50 142 LEU A CA 1
ATOM 1177 C C . LEU A 1 142 ? -13.132 1.112 -4.675 1.00 98.50 142 LEU A C 1
ATOM 1179 O O . LEU A 1 142 ? -13.173 0.153 -5.441 1.00 98.50 142 LEU A O 1
ATOM 1183 N N . GLY A 1 143 ?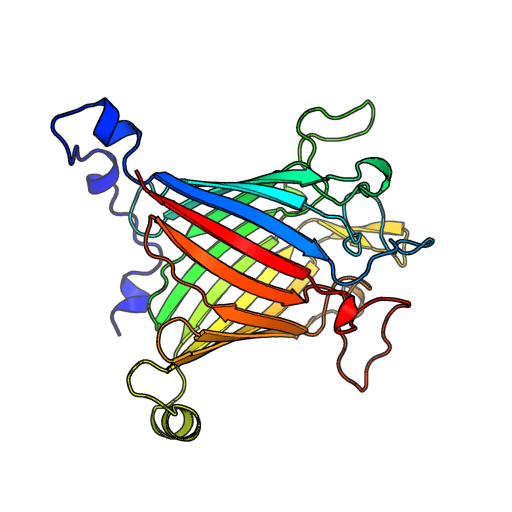 -13.342 1.005 -3.369 1.00 97.69 143 GLY A N 1
ATOM 1184 C CA . GLY A 1 143 ? -13.492 -0.258 -2.658 1.00 97.69 143 GLY A CA 1
ATOM 1185 C C . GLY A 1 143 ? -14.867 -0.456 -2.044 1.00 97.69 143 GLY A C 1
ATOM 1186 O O . GLY A 1 143 ? -15.495 0.505 -1.610 1.00 97.69 143 GLY A O 1
ATOM 1187 N N . TRP A 1 144 ? -15.290 -1.711 -1.935 1.00 97.31 144 TRP A N 1
ATOM 1188 C CA . TRP A 1 144 ? -16.452 -2.150 -1.167 1.00 97.31 144 TRP A CA 1
ATOM 1189 C C . TRP A 1 144 ? -16.052 -3.263 -0.201 1.00 97.31 144 TRP A C 1
ATOM 1191 O O . TRP A 1 144 ? -15.473 -4.271 -0.614 1.00 97.31 144 TRP A O 1
ATOM 1201 N N . LYS A 1 145 ? -16.364 -3.092 1.086 1.00 96.50 145 LYS A N 1
ATOM 1202 C CA . 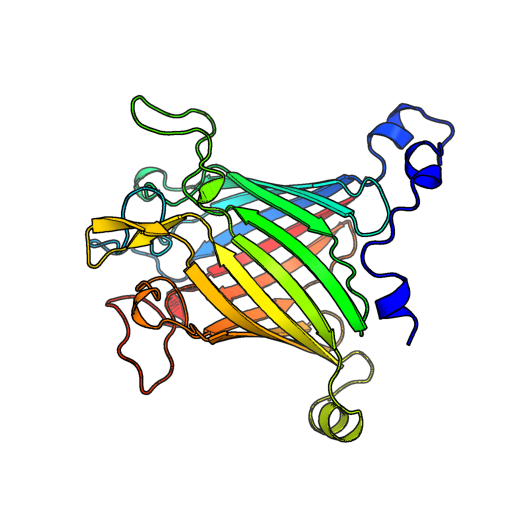LYS A 1 145 ? -16.055 -4.070 2.139 1.00 96.50 145 LYS A CA 1
ATOM 1203 C C . LYS A 1 145 ? -17.253 -4.959 2.425 1.00 96.50 145 LYS A C 1
ATOM 1205 O O . LYS A 1 145 ? -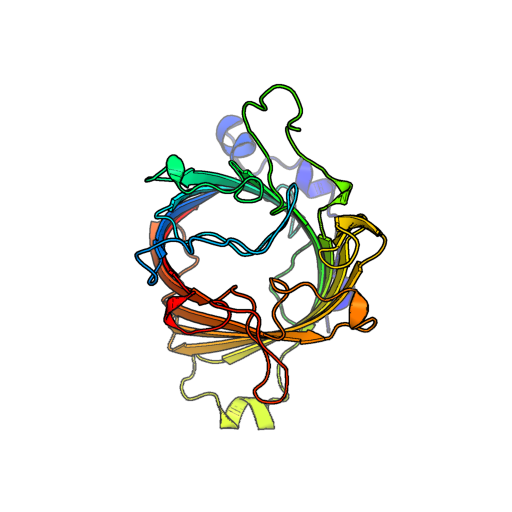18.372 -4.477 2.561 1.00 96.50 145 LYS A O 1
ATOM 1210 N N . PHE A 1 146 ? -17.023 -6.250 2.595 1.00 95.12 146 PHE A N 1
ATOM 1211 C CA . PHE A 1 146 ? -18.059 -7.223 2.923 1.00 95.12 146 PHE A CA 1
ATOM 1212 C C . PHE A 1 146 ? -17.489 -8.342 3.797 1.00 95.12 146 PHE A C 1
ATOM 1214 O O . PHE A 1 146 ? -16.278 -8.472 3.967 1.00 95.12 146 PHE A O 1
ATOM 1221 N N . VAL A 1 147 ? -18.373 -9.144 4.376 1.00 93.12 147 VAL A N 1
ATOM 1222 C CA . VAL A 1 147 ? -18.006 -10.349 5.129 1.00 93.12 147 VAL A CA 1
ATOM 1223 C C . VAL A 1 147 ? -18.527 -11.578 4.403 1.00 93.12 147 VAL A C 1
ATOM 1225 O O . VAL A 1 147 ? -19.471 -11.490 3.610 1.00 93.12 147 VAL A O 1
ATOM 1228 N N . LEU A 1 148 ? -17.906 -12.726 4.656 1.00 92.06 148 LEU A N 1
ATOM 1229 C CA . LEU A 1 148 ? -18.396 -13.985 4.112 1.00 92.06 148 LEU A CA 1
ATOM 1230 C C . LEU A 1 148 ? -19.769 -14.340 4.708 1.00 92.06 148 LEU A C 1
ATOM 1232 O O . LEU A 1 148 ? -20.067 -13.982 5.849 1.00 92.06 148 LEU A O 1
ATOM 1236 N N . PRO A 1 149 ? -20.615 -15.085 3.974 1.00 91.62 149 PRO A N 1
ATOM 1237 C CA . PRO A 1 149 ? -21.832 -15.642 4.545 1.00 91.62 149 PRO A CA 1
ATOM 1238 C C . PRO A 1 149 ? -21.521 -16.450 5.820 1.00 91.62 149 PRO A C 1
ATOM 1240 O O . PRO A 1 149 ? -20.603 -17.275 5.790 1.00 91.62 149 PRO A O 1
ATOM 1243 N N . PRO A 1 150 ? -22.310 -16.327 6.907 1.00 89.94 150 PRO A N 1
ATOM 1244 C CA . PRO A 1 150 ? -21.988 -16.952 8.197 1.00 89.94 150 PRO A CA 1
ATOM 1245 C C . PRO A 1 150 ? -21.815 -18.476 8.172 1.00 89.94 150 PRO A C 1
ATOM 1247 O O . PRO A 1 150 ? -21.194 -19.040 9.070 1.00 89.94 150 PRO A O 1
ATOM 1250 N N . LYS A 1 151 ? -22.409 -19.163 7.185 1.00 91.94 151 LYS A N 1
ATOM 1251 C CA . LYS A 1 151 ? -22.236 -20.611 6.985 1.00 91.94 151 LYS A CA 1
ATOM 1252 C C . LYS A 1 151 ? -20.841 -20.953 6.461 1.00 91.94 151 LYS A C 1
ATOM 1254 O O . LYS A 1 151 ? -20.292 -21.968 6.856 1.00 91.94 151 LYS A O 1
ATOM 1259 N N . ILE A 1 152 ? -20.294 -20.105 5.592 1.00 91.19 152 ILE A N 1
ATOM 1260 C CA . ILE A 1 152 ? -18.966 -20.277 4.999 1.00 91.19 152 ILE A CA 1
ATOM 1261 C C . ILE A 1 152 ? -17.905 -19.825 5.998 1.00 91.19 152 ILE A C 1
ATOM 1263 O O . ILE A 1 152 ? -16.958 -20.558 6.243 1.00 91.19 152 ILE A O 1
ATOM 1267 N N . GLU A 1 153 ? -18.090 -18.661 6.631 1.00 90.94 153 GLU A N 1
ATOM 1268 C CA . GLU A 1 153 ? -17.131 -18.126 7.607 1.00 90.94 153 GLU A CA 1
ATOM 1269 C C . GLU A 1 153 ? -16.864 -19.117 8.752 1.00 90.94 153 GLU A C 1
ATOM 1271 O O . GLU A 1 153 ? -15.713 -19.378 9.094 1.00 90.94 153 GLU A O 1
ATOM 1276 N N . ARG A 1 154 ? -17.916 -19.761 9.276 1.00 90.81 154 ARG A N 1
ATOM 1277 C CA . ARG A 1 154 ? -17.800 -20.768 10.343 1.00 90.81 154 ARG A CA 1
ATOM 1278 C C . ARG A 1 154 ? -16.953 -21.991 9.987 1.00 90.81 154 ARG A C 1
ATOM 1280 O O . ARG A 1 154 ? -16.449 -22.624 10.905 1.00 90.81 154 ARG A O 1
ATOM 1287 N N . LEU A 1 155 ? -16.784 -22.325 8.706 1.00 91.19 155 LEU A N 1
ATOM 1288 C CA . LEU A 1 155 ? -15.915 -23.435 8.290 1.00 91.19 155 LEU A CA 1
ATOM 1289 C C . LEU A 1 155 ? -14.430 -23.117 8.495 1.00 91.19 155 LEU A C 1
ATOM 1291 O O . LEU A 1 155 ? -13.618 -24.030 8.604 1.00 91.19 155 LEU A O 1
ATOM 1295 N N . PHE A 1 156 ? -14.081 -21.831 8.541 1.00 90.19 156 PHE A N 1
ATOM 1296 C CA . PHE A 1 156 ? -12.701 -21.365 8.636 1.00 90.19 156 PHE A CA 1
ATOM 1297 C C . PHE A 1 156 ? -12.387 -20.728 9.990 1.00 90.19 156 PHE A C 1
ATOM 1299 O O . PHE A 1 156 ? -11.233 -20.732 10.401 1.00 90.19 156 PHE A O 1
ATOM 1306 N N . THR A 1 157 ? -13.382 -20.196 10.703 1.00 90.88 157 THR A N 1
ATOM 1307 C CA . THR A 1 157 ? -13.175 -19.553 12.006 1.00 90.88 157 THR A CA 1
ATOM 1308 C C . THR A 1 157 ? -12.875 -20.581 13.096 1.00 90.88 157 THR A C 1
ATOM 1310 O O . THR A 1 157 ? -13.772 -21.221 13.638 1.00 90.88 157 THR A O 1
ATOM 1313 N N . VAL A 1 158 ? -11.596 -20.687 13.464 1.00 92.06 158 VAL A N 1
ATOM 1314 C CA . VAL A 1 158 ? -11.111 -21.619 14.501 1.00 92.06 158 VAL A CA 1
ATOM 1315 C C . VAL A 1 158 ? -11.204 -21.070 15.930 1.00 92.06 158 VAL A C 1
ATOM 1317 O O . VAL A 1 158 ? -11.025 -21.813 16.892 1.00 92.06 158 VAL A O 1
ATOM 1320 N N . HIS A 1 159 ? -11.468 -19.770 16.101 1.00 93.62 159 HIS A N 1
ATOM 1321 C CA . HIS A 1 159 ? -11.551 -19.125 17.412 1.00 93.62 159 HIS A CA 1
ATOM 1322 C C . HIS A 1 159 ? -12.554 -17.963 17.420 1.00 93.62 159 HIS A C 1
ATOM 1324 O O . HIS A 1 159 ? -12.721 -17.274 16.422 1.00 93.62 159 HIS A O 1
ATOM 1330 N N . LYS A 1 160 ? -13.161 -17.669 18.579 1.00 90.94 160 LYS A N 1
ATOM 1331 C CA . LYS A 1 160 ? -14.174 -16.601 18.756 1.00 90.94 160 LYS A CA 1
ATOM 1332 C C . LYS A 1 160 ? -13.703 -15.175 18.432 1.00 90.94 160 LYS A C 1
ATOM 1334 O O . LYS A 1 160 ? -14.524 -14.291 18.236 1.00 90.94 160 LYS A O 1
ATOM 1339 N N . THR A 1 161 ? -12.392 -14.942 18.452 1.00 90.44 161 THR A N 1
ATOM 1340 C CA . THR A 1 161 ? -11.767 -13.658 18.070 1.00 90.44 161 THR A CA 1
ATOM 1341 C C . THR A 1 161 ? -11.226 -13.673 16.642 1.00 90.44 161 THR A C 1
ATOM 1343 O O . THR A 1 161 ? -10.616 -12.696 16.216 1.00 90.44 161 THR A O 1
ATOM 1346 N N . GLY A 1 162 ? -11.387 -14.792 15.937 1.00 92.50 162 GLY A N 1
ATOM 1347 C CA . GLY A 1 162 ? -11.071 -14.909 14.527 1.00 92.50 162 GLY A CA 1
ATOM 1348 C C . GLY A 1 162 ? -12.232 -14.445 13.654 1.00 92.50 162 GLY A C 1
ATOM 1349 O O . GLY A 1 162 ? -13.351 -14.253 14.128 1.00 92.50 162 GLY A O 1
ATOM 1350 N N . GLY A 1 163 ? -11.952 -14.259 12.372 1.00 93.50 163 GLY A N 1
ATOM 1351 C CA . GLY A 1 163 ? -12.946 -13.827 11.395 1.00 93.50 163 GLY A CA 1
ATOM 1352 C C . GLY A 1 163 ? -12.322 -13.543 10.040 1.00 93.50 163 GLY A C 1
ATOM 1353 O O . GLY A 1 163 ? -11.095 -13.466 9.911 1.00 93.50 163 GLY A O 1
ATOM 1354 N N . ILE A 1 164 ? -13.169 -13.397 9.023 1.00 95.31 164 ILE A N 1
ATOM 1355 C CA . ILE A 1 164 ? -12.721 -13.154 7.650 1.00 95.31 164 ILE A CA 1
ATOM 1356 C C . ILE A 1 164 ? -13.337 -11.861 7.124 1.00 95.31 164 ILE A C 1
ATOM 1358 O O . ILE A 1 164 ? -14.539 -11.768 6.880 1.00 95.31 164 ILE A O 1
ATOM 1362 N N . GLY A 1 165 ? -12.481 -10.863 6.912 1.00 94.81 165 GLY A N 1
ATOM 1363 C CA . GLY A 1 165 ? -12.839 -9.624 6.232 1.00 94.81 165 GLY A CA 1
ATOM 1364 C C . GLY A 1 165 ? -12.522 -9.710 4.744 1.00 94.81 165 GLY A C 1
ATOM 1365 O O . GLY A 1 165 ? -11.438 -10.159 4.365 1.00 94.81 165 GLY A O 1
ATOM 1366 N N . CYS A 1 166 ? -13.443 -9.245 3.903 1.00 97.00 166 CYS A N 1
ATOM 1367 C CA . CYS A 1 166 ? -13.252 -9.187 2.461 1.00 97.00 166 CYS A CA 1
ATOM 1368 C C . CYS A 1 166 ? -13.466 -7.767 1.933 1.00 97.00 166 CYS A C 1
ATOM 1370 O O . CYS A 1 166 ? -14.262 -6.988 2.460 1.00 97.00 166 CYS A O 1
ATOM 1372 N N . SER A 1 167 ? -12.769 -7.420 0.857 1.00 97.69 167 SER A N 1
ATOM 1373 C CA . SER A 1 167 ? -13.088 -6.222 0.089 1.00 97.69 167 SER A CA 1
ATOM 1374 C C . SER A 1 167 ? -12.745 -6.385 -1.380 1.00 97.69 167 SER A C 1
ATOM 1376 O O . SER A 1 167 ? -11.766 -7.043 -1.721 1.00 97.69 167 SER A O 1
ATOM 1378 N N . ILE A 1 168 ? -13.562 -5.792 -2.243 1.00 98.31 168 ILE A N 1
ATOM 1379 C CA . ILE A 1 168 ? -13.318 -5.724 -3.682 1.00 98.31 168 ILE A CA 1
ATOM 1380 C C . ILE A 1 168 ? -13.045 -4.278 -4.069 1.00 98.31 168 ILE A C 1
ATOM 1382 O O . ILE A 1 168 ? -13.727 -3.384 -3.573 1.00 98.31 168 ILE A O 1
ATOM 1386 N N . HIS A 1 169 ? -12.055 -4.044 -4.926 1.00 98.50 169 HIS A N 1
ATOM 1387 C CA . HIS A 1 169 ? -11.670 -2.704 -5.356 1.00 98.50 169 HIS A CA 1
ATOM 1388 C C . HIS A 1 169 ? -11.537 -2.620 -6.867 1.00 98.50 169 HIS A C 1
ATOM 1390 O O . HIS A 1 169 ? -10.992 -3.524 -7.498 1.00 98.50 169 HIS A O 1
ATOM 1396 N N . TYR A 1 170 ? -11.987 -1.504 -7.426 1.00 98.69 170 TYR A N 1
ATOM 1397 C CA . TYR A 1 170 ? -11.615 -1.052 -8.758 1.00 98.69 170 TYR A CA 1
ATOM 1398 C C . TYR A 1 170 ? -10.482 -0.036 -8.646 1.00 98.69 170 TYR A C 1
ATOM 1400 O O . TYR A 1 170 ? -10.599 0.947 -7.915 1.00 98.69 170 TYR A O 1
ATOM 1408 N N . ASN A 1 171 ? -9.398 -0.280 -9.374 1.00 98.69 171 ASN A N 1
ATOM 1409 C CA . ASN A 1 171 ? -8.174 0.504 -9.334 1.00 98.69 171 ASN A CA 1
ATOM 1410 C C . ASN A 1 171 ? -7.944 1.173 -10.690 1.00 98.69 171 ASN A C 1
ATOM 1412 O O . ASN A 1 171 ? -7.954 0.492 -11.718 1.00 98.69 171 ASN A O 1
ATOM 1416 N N . TYR A 1 172 ? -7.675 2.476 -10.677 1.00 98.62 172 TYR A N 1
ATOM 1417 C CA . TYR A 1 172 ? -7.407 3.289 -11.858 1.00 98.62 172 TYR A CA 1
ATOM 1418 C C . TYR A 1 172 ? -6.131 4.117 -11.680 1.00 98.62 172 TYR A C 1
ATOM 1420 O O . TYR A 1 172 ? -6.046 4.954 -10.778 1.00 98.62 172 TYR A O 1
ATOM 1428 N N . THR A 1 173 ? -5.156 3.913 -12.563 1.00 98.44 173 THR A N 1
ATOM 1429 C CA . THR A 1 173 ? -3.897 4.669 -12.607 1.00 98.44 173 THR A CA 1
ATOM 1430 C C . THR A 1 173 ? -3.869 5.513 -13.891 1.00 98.44 173 THR A C 1
ATOM 1432 O O . THR A 1 173 ? -3.795 4.942 -14.986 1.00 98.44 173 THR A O 1
ATOM 1435 N N . PRO A 1 174 ? -3.924 6.858 -13.807 1.00 98.12 174 PRO A N 1
ATOM 1436 C CA . PRO A 1 174 ? -3.971 7.727 -14.984 1.00 98.12 174 PRO A CA 1
ATOM 1437 C C . PRO A 1 174 ? -2.773 7.575 -15.925 1.00 98.12 174 PRO A C 1
ATOM 1439 O O . PRO A 1 174 ? -2.950 7.647 -17.141 1.00 98.12 174 PRO A O 1
ATOM 1442 N N . ARG A 1 175 ? -1.570 7.357 -15.382 1.00 97.44 175 ARG A N 1
ATOM 1443 C CA . ARG A 1 175 ? -0.322 7.202 -16.138 1.00 97.44 175 ARG A CA 1
ATOM 1444 C C . ARG A 1 175 ? 0.542 6.088 -15.546 1.00 97.44 175 ARG A C 1
ATOM 1446 O O . ARG A 1 175 ? 0.734 6.020 -14.338 1.00 97.44 175 ARG A O 1
ATOM 1453 N N . TYR A 1 176 ? 1.084 5.214 -16.385 1.00 96.75 176 TYR A N 1
ATOM 1454 C CA . TYR A 1 176 ? 1.975 4.134 -15.956 1.00 96.75 176 TYR A CA 1
ATOM 1455 C C . TYR A 1 176 ? 3.112 3.922 -16.949 1.00 96.75 176 TYR A C 1
ATOM 1457 O O . TYR A 1 176 ? 2.974 4.242 -18.129 1.00 96.75 176 TYR A O 1
ATOM 1465 N N . PHE A 1 177 ? 4.233 3.385 -16.473 1.00 95.75 177 PHE A N 1
ATOM 1466 C CA . PHE A 1 1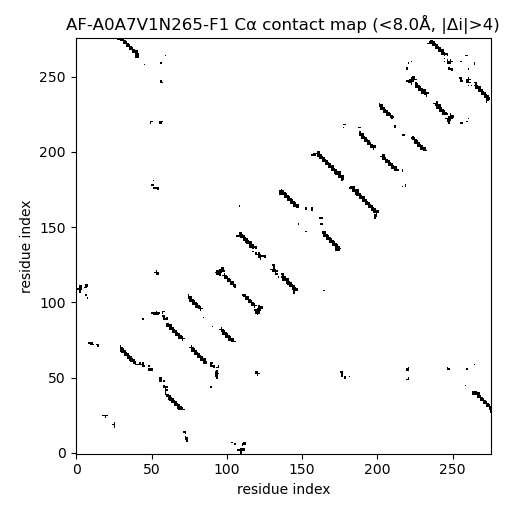77 ? 5.348 3.022 -17.340 1.00 95.75 177 PHE A CA 1
ATOM 1467 C C . PHE A 1 177 ? 5.107 1.634 -17.937 1.00 95.75 177 PHE A C 1
ATOM 1469 O O . PHE A 1 177 ? 4.896 0.671 -17.197 1.00 95.75 177 PHE A O 1
ATOM 1476 N N . ASP A 1 178 ? 5.150 1.536 -19.264 1.00 95.94 178 ASP A N 1
ATOM 1477 C CA . ASP A 1 178 ? 5.028 0.277 -19.986 1.00 95.94 178 ASP A CA 1
ATOM 1478 C C . ASP A 1 178 ? 6.402 -0.223 -20.432 1.00 95.94 178 ASP A C 1
ATOM 1480 O O . ASP A 1 178 ? 7.086 0.410 -21.240 1.00 95.94 178 ASP A O 1
ATOM 1484 N N . LEU A 1 179 ? 6.810 -1.383 -19.917 1.00 93.25 179 LEU A N 1
ATOM 1485 C CA . LEU A 1 179 ? 8.112 -1.970 -20.218 1.00 93.25 179 LEU A CA 1
ATOM 1486 C C . LEU A 1 179 ? 8.212 -2.438 -21.674 1.00 93.25 179 LEU A C 1
ATOM 1488 O O . LEU A 1 179 ? 9.303 -2.423 -22.237 1.00 93.25 179 LEU A O 1
ATOM 1492 N N . ALA A 1 180 ? 7.098 -2.851 -22.285 1.00 92.75 180 ALA A N 1
ATOM 1493 C CA . ALA A 1 180 ? 7.093 -3.346 -23.659 1.00 92.75 180 ALA A CA 1
ATOM 1494 C C . ALA A 1 180 ? 7.390 -2.232 -24.675 1.00 92.75 180 ALA A C 1
ATOM 1496 O O . ALA A 1 180 ? 8.134 -2.460 -25.626 1.00 92.75 180 ALA A O 1
ATOM 1497 N N . THR A 1 181 ? 6.847 -1.028 -24.465 1.00 94.44 181 THR A N 1
ATOM 1498 C CA . THR A 1 181 ? 7.092 0.134 -25.338 1.00 94.44 181 THR A CA 1
ATOM 1499 C C . THR A 1 181 ? 8.149 1.100 -24.809 1.00 94.44 181 THR A C 1
ATOM 1501 O O . THR A 1 181 ? 8.473 2.066 -25.497 1.00 94.44 181 THR A O 1
ATOM 1504 N N . LEU A 1 182 ? 8.679 0.866 -23.601 1.00 94.00 182 LEU A N 1
ATOM 1505 C CA . LEU A 1 182 ? 9.609 1.756 -22.892 1.00 94.00 182 LEU A CA 1
ATOM 1506 C C . LEU A 1 182 ? 9.092 3.200 -22.789 1.00 94.00 182 LEU A C 1
ATOM 1508 O O . LEU A 1 182 ? 9.857 4.164 -22.836 1.00 94.00 182 LEU A O 1
ATOM 1512 N N . SER A 1 183 ? 7.778 3.355 -22.661 1.00 94.25 183 SER A N 1
ATOM 1513 C CA . SER A 1 183 ? 7.113 4.652 -22.675 1.00 94.25 183 SER A CA 1
ATOM 1514 C C . SER A 1 183 ? 5.976 4.698 -21.666 1.00 94.25 183 SER A C 1
ATOM 1516 O O . SER A 1 183 ? 5.518 3.678 -21.152 1.00 94.25 183 SER A O 1
ATOM 1518 N N . ASN A 1 184 ? 5.527 5.911 -21.349 1.00 95.06 184 ASN A N 1
ATOM 1519 C CA . ASN A 1 184 ? 4.378 6.076 -20.476 1.00 95.06 184 ASN A CA 1
ATOM 1520 C C . ASN A 1 184 ? 3.090 5.862 -21.269 1.00 95.06 184 ASN A C 1
ATOM 1522 O O . ASN A 1 184 ? 2.883 6.488 -22.307 1.00 95.06 184 ASN A O 1
ATOM 1526 N N . LYS A 1 185 ? 2.227 5.000 -20.742 1.00 97.00 185 LYS A N 1
ATOM 1527 C CA . LYS A 1 185 ? 0.863 4.771 -21.210 1.00 97.00 185 LYS A CA 1
ATOM 1528 C C . LYS A 1 185 ? -0.133 5.284 -20.173 1.00 97.00 185 LYS A C 1
ATOM 1530 O O . LYS A 1 185 ? 0.245 5.722 -19.084 1.00 97.00 185 LYS A O 1
ATOM 1535 N N . HIS A 1 186 ? -1.412 5.242 -20.522 1.00 97.56 186 HIS A N 1
ATOM 1536 C CA . HIS A 1 186 ? -2.479 5.850 -19.736 1.00 97.56 186 HIS A CA 1
ATOM 1537 C C . HIS A 1 186 ? -3.559 4.857 -19.326 1.00 97.56 186 HIS A C 1
ATOM 1539 O O . HIS A 1 186 ? -3.699 3.789 -19.923 1.00 97.56 186 HIS A O 1
ATOM 1545 N N . SER A 1 187 ? -4.332 5.253 -18.315 1.00 97.50 187 SER A N 1
ATOM 1546 C CA . SER A 1 187 ? -5.601 4.621 -17.947 1.00 97.50 187 SER A CA 1
ATOM 1547 C C . SER A 1 187 ? -5.481 3.126 -17.651 1.00 97.50 187 SER A C 1
ATOM 1549 O O . SER A 1 187 ? -6.273 2.310 -18.132 1.00 97.50 187 SER A O 1
ATOM 1551 N N . LYS A 1 188 ? -4.482 2.765 -16.840 1.00 98.19 188 LYS A N 1
ATOM 1552 C CA . LYS A 1 188 ? -4.315 1.389 -16.380 1.00 98.19 188 LYS A CA 1
ATOM 1553 C C . LYS A 1 188 ? -5.383 1.031 -15.361 1.00 98.19 188 LYS A C 1
ATOM 1555 O O . LYS A 1 188 ? -5.648 1.802 -14.440 1.00 98.19 188 LYS A O 1
ATOM 1560 N N . GLN A 1 189 ? -5.972 -0.146 -15.534 1.00 98.38 189 GLN A N 1
ATOM 1561 C CA . GLN A 1 189 ? -7.095 -0.615 -14.734 1.00 98.38 189 GLN A CA 1
ATOM 1562 C C . GLN A 1 189 ? -6.819 -1.993 -14.137 1.00 98.38 189 GLN A C 1
ATOM 1564 O O . GLN A 1 189 ? -6.206 -2.854 -14.767 1.00 98.38 189 GLN A O 1
ATOM 1569 N N . SER A 1 190 ? -7.303 -2.222 -12.918 1.00 98.50 190 SER A N 1
ATOM 1570 C CA . SER A 1 190 ? -7.355 -3.562 -12.327 1.00 98.50 190 SER A CA 1
ATOM 1571 C C . SER A 1 190 ? -8.485 -3.687 -11.313 1.00 98.50 190 SER A C 1
ATOM 1573 O O . SER A 1 190 ? -8.848 -2.719 -10.645 1.00 98.50 190 SER A O 1
ATOM 1575 N N . LEU A 1 191 ? -9.023 -4.892 -11.166 1.00 98.62 191 LEU A N 1
ATOM 1576 C CA . LEU A 1 191 ? -9.859 -5.263 -10.031 1.00 98.62 191 LEU A CA 1
ATOM 1577 C C . LEU A 1 191 ? -9.012 -6.014 -9.015 1.00 98.62 191 LEU A C 1
ATOM 1579 O O . LEU A 1 191 ? -8.171 -6.827 -9.397 1.00 98.62 191 LEU A O 1
ATOM 1583 N N . SER A 1 192 ? -9.248 -5.781 -7.730 1.00 98.44 192 SER A N 1
ATOM 1584 C CA . SER A 1 192 ? -8.599 -6.547 -6.674 1.00 98.44 192 SER A CA 1
ATOM 1585 C C . SER A 1 192 ? -9.588 -7.075 -5.645 1.00 98.44 192 SER A C 1
ATOM 1587 O O . SER A 1 192 ? -10.540 -6.396 -5.274 1.00 98.44 192 SER A O 1
ATOM 1589 N N . LEU A 1 193 ? -9.363 -8.306 -5.186 1.00 98.62 193 LEU A N 1
ATOM 1590 C CA . LEU A 1 193 ? -10.095 -8.942 -4.094 1.00 98.62 193 LEU A CA 1
ATOM 1591 C C . LEU A 1 193 ? -9.133 -9.144 -2.929 1.00 98.62 193 LEU A C 1
ATOM 1593 O O . LEU A 1 193 ? -8.237 -9.981 -3.002 1.00 98.62 193 LEU A O 1
ATOM 1597 N N . ASN A 1 194 ? -9.322 -8.390 -1.856 1.00 98.00 194 ASN A N 1
ATOM 1598 C CA . ASN A 1 194 ? -8.577 -8.541 -0.619 1.00 98.00 194 ASN A CA 1
ATOM 1599 C C . ASN A 1 194 ? -9.352 -9.420 0.365 1.00 98.00 194 ASN A C 1
ATOM 1601 O O . ASN A 1 194 ? -10.544 -9.214 0.595 1.00 98.00 194 ASN A O 1
ATOM 1605 N N . ILE A 1 195 ? -8.653 -10.382 0.959 1.00 97.50 195 ILE A N 1
ATOM 1606 C CA . ILE A 1 195 ? -9.157 -11.279 1.993 1.00 97.50 195 ILE A CA 1
ATOM 1607 C C . ILE A 1 195 ? -8.172 -11.215 3.157 1.00 97.50 195 ILE A C 1
ATOM 1609 O O . ILE A 1 195 ? -6.990 -11.525 2.996 1.00 97.50 195 ILE A O 1
ATOM 1613 N N . LYS A 1 196 ? -8.658 -10.827 4.335 1.00 96.44 196 LYS A N 1
ATOM 1614 C CA . LYS A 1 196 ? -7.903 -10.845 5.587 1.00 96.44 196 LYS A CA 1
ATOM 1615 C C . LYS A 1 196 ? -8.537 -11.858 6.527 1.00 96.44 196 LYS A C 1
ATOM 1617 O O . LYS A 1 196 ? -9.677 -11.685 6.949 1.00 96.44 196 LYS A O 1
ATOM 1622 N N . TYR A 1 197 ? -7.777 -12.891 6.858 1.00 96.38 197 TYR A N 1
ATOM 1623 C CA . TYR A 1 197 ? -8.150 -13.903 7.827 1.00 96.38 197 TYR A CA 1
ATOM 1624 C C . TYR A 1 197 ? -7.466 -13.616 9.161 1.00 96.38 197 TYR A C 1
ATOM 1626 O O . TYR A 1 197 ? -6.245 -13.721 9.283 1.00 96.38 197 TYR A O 1
ATOM 1634 N N . THR A 1 198 ? -8.257 -13.250 10.162 1.00 95.62 198 THR A N 1
ATOM 1635 C CA . THR A 1 198 ? -7.813 -13.162 11.552 1.00 95.62 198 THR A CA 1
ATOM 1636 C C . THR A 1 198 ? -7.973 -14.539 12.183 1.00 95.62 198 THR A C 1
ATOM 1638 O O . THR A 1 198 ? -9.087 -15.044 12.294 1.00 95.62 198 THR A O 1
ATOM 1641 N N . ILE A 1 199 ? -6.863 -15.145 12.595 1.00 95.19 199 ILE A N 1
ATOM 1642 C CA . ILE A 1 199 ? -6.823 -16.515 13.125 1.00 95.19 199 ILE A CA 1
ATOM 1643 C C . ILE A 1 199 ? -7.161 -16.496 14.619 1.00 95.19 199 ILE A C 1
ATOM 1645 O O . ILE A 1 199 ? -8.067 -17.182 15.087 1.00 95.19 199 ILE A O 1
ATOM 1649 N N . TYR A 1 200 ? -6.424 -15.680 15.375 1.00 94.44 200 TYR A N 1
ATOM 1650 C CA . TYR A 1 200 ? -6.568 -15.533 16.819 1.00 94.44 200 TYR A CA 1
ATOM 1651 C C . TYR A 1 200 ? -6.063 -14.158 17.252 1.00 94.44 200 TYR A C 1
ATOM 1653 O O . TYR A 1 200 ? -4.868 -13.869 17.162 1.00 94.44 200 TYR A O 1
ATOM 1661 N N . LYS A 1 201 ? -6.970 -13.324 17.772 1.00 93.06 201 LYS A N 1
ATOM 1662 C CA . LYS A 1 201 ? -6.674 -11.952 18.217 1.00 93.06 201 LYS A CA 1
ATOM 1663 C C . LYS A 1 201 ? -6.008 -11.137 17.096 1.00 93.06 201 LYS A C 1
ATOM 1665 O O . LYS A 1 201 ? -6.683 -10.745 16.157 1.00 93.06 201 LYS A O 1
ATOM 1670 N N . TRP A 1 202 ? -4.703 -10.904 17.188 1.00 94.88 202 TRP A N 1
ATOM 1671 C CA . TRP A 1 202 ? -3.924 -10.083 16.259 1.00 94.88 202 TRP A CA 1
ATOM 1672 C C . TRP A 1 202 ? -3.100 -10.909 15.265 1.00 94.88 202 TRP A C 1
ATOM 1674 O O . TRP A 1 202 ? -2.444 -10.341 14.395 1.00 94.88 202 TRP A O 1
ATOM 1684 N N . TRP A 1 203 ? -3.136 -12.243 15.364 1.00 97.38 203 TRP A N 1
ATOM 1685 C CA . TRP A 1 203 ? -2.537 -13.127 14.368 1.00 97.38 203 TRP A CA 1
ATOM 1686 C C . TRP A 1 203 ? -3.413 -13.202 13.131 1.00 97.38 203 TRP A C 1
ATOM 1688 O O . TRP A 1 203 ? -4.603 -13.519 13.221 1.00 97.38 203 TRP A O 1
ATOM 1698 N N . TYR A 1 204 ? -2.817 -12.941 11.976 1.00 97.31 204 TYR A N 1
ATOM 1699 C CA . TYR A 1 204 ? -3.549 -12.868 10.726 1.00 97.31 204 TYR A CA 1
ATOM 1700 C C . TYR A 1 204 ? -2.737 -13.410 9.551 1.00 97.31 204 TYR A C 1
ATOM 1702 O O . TYR A 1 204 ? -1.505 -13.457 9.574 1.00 97.31 204 TYR A O 1
ATOM 1710 N N . ALA A 1 205 ? -3.463 -13.764 8.500 1.00 98.00 205 ALA A N 1
ATOM 1711 C CA . ALA A 1 205 ? -2.952 -13.924 7.152 1.00 98.00 205 ALA A CA 1
ATOM 1712 C C . ALA A 1 205 ? -3.822 -13.099 6.202 1.00 98.00 205 ALA A C 1
ATOM 1714 O O . ALA A 1 205 ? -5.020 -12.921 6.428 1.00 98.00 205 ALA A O 1
ATOM 1715 N N . ASN A 1 206 ? -3.237 -12.575 5.137 1.00 97.56 206 ASN A N 1
ATOM 1716 C CA . ASN A 1 206 ? -3.970 -11.871 4.102 1.00 97.56 206 ASN A CA 1
ATOM 1717 C C . ASN A 1 206 ? -3.508 -12.303 2.719 1.00 97.56 206 ASN A C 1
ATOM 1719 O O . ASN A 1 206 ? -2.343 -12.635 2.501 1.00 97.56 206 ASN A O 1
ATOM 1723 N N . VAL A 1 207 ? -4.434 -12.217 1.776 1.00 98.31 207 VAL A N 1
ATOM 1724 C CA . VAL A 1 207 ? -4.169 -12.351 0.351 1.00 98.31 207 VAL A CA 1
ATOM 1725 C C . VAL A 1 207 ? -4.938 -11.265 -0.387 1.00 98.31 207 VAL A C 1
ATOM 1727 O O . VAL A 1 207 ? -6.072 -10.946 -0.033 1.00 98.31 207 VAL A O 1
ATOM 1730 N N . THR A 1 208 ? -4.323 -10.683 -1.405 1.00 98.56 208 THR A N 1
ATOM 1731 C CA . THR A 1 208 ? -5.017 -9.847 -2.381 1.00 98.56 208 THR A CA 1
ATOM 1732 C C . THR A 1 208 ? -4.837 -10.484 -3.740 1.00 98.56 208 THR A C 1
ATOM 1734 O O . THR A 1 208 ? -3.707 -10.735 -4.135 1.00 98.56 208 THR A O 1
ATOM 1737 N N . LEU A 1 209 ? -5.927 -10.753 -4.445 1.00 98.50 209 LEU A N 1
ATOM 1738 C CA . LEU A 1 209 ? -5.920 -11.237 -5.822 1.00 98.50 209 LEU A CA 1
ATOM 1739 C C . LEU A 1 209 ? -6.157 -10.056 -6.757 1.00 98.50 209 LEU A C 1
ATOM 1741 O O . LEU A 1 209 ? -6.959 -9.188 -6.426 1.00 98.50 209 LEU A O 1
ATOM 1745 N N . TYR A 1 210 ? -5.503 -10.040 -7.911 1.00 98.31 210 TYR A N 1
ATOM 1746 C CA . TYR A 1 210 ? -5.628 -8.993 -8.917 1.00 98.31 210 TYR A CA 1
ATOM 1747 C C . TYR A 1 210 ? -6.072 -9.587 -10.248 1.00 98.31 210 TYR A C 1
ATOM 1749 O O . TYR A 1 210 ? -5.576 -10.620 -10.702 1.00 98.31 210 TYR A O 1
ATOM 1757 N N . TRP A 1 211 ? -6.994 -8.891 -10.895 1.00 98.00 211 TRP A N 1
ATOM 1758 C CA . TRP A 1 211 ? -7.417 -9.152 -12.256 1.00 98.00 211 TRP A CA 1
ATOM 1759 C C . TRP A 1 211 ? -7.241 -7.887 -13.089 1.00 98.00 211 TRP A C 1
ATOM 1761 O O . TRP A 1 211 ? -7.629 -6.798 -12.674 1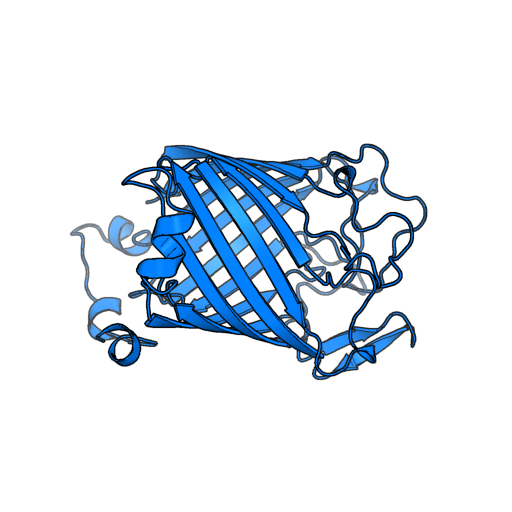.00 98.00 211 TRP A O 1
ATOM 1771 N N . TYR A 1 212 ? -6.656 -8.040 -14.272 1.00 97.44 212 TYR A N 1
ATOM 1772 C CA . TYR A 1 212 ? -6.390 -6.951 -15.203 1.00 97.44 212 TYR A CA 1
ATOM 1773 C C . TYR A 1 212 ? -7.343 -7.113 -16.394 1.00 97.44 212 TYR A C 1
ATOM 1775 O O . TYR A 1 212 ? -7.143 -8.047 -17.174 1.00 97.44 212 TYR A O 1
ATOM 1783 N N . PRO A 1 213 ? -8.372 -6.249 -16.538 1.00 97.31 213 PRO A N 1
ATOM 1784 C CA . PRO A 1 213 ? -9.296 -6.298 -17.675 1.00 97.31 213 PRO A CA 1
ATOM 1785 C C . PRO A 1 213 ? -8.577 -6.208 -19.025 1.00 97.31 213 PRO A C 1
ATOM 1787 O O . PRO A 1 213 ? -9.005 -6.814 -20.002 1.00 97.31 213 PRO A O 1
ATOM 1790 N N . HIS A 1 214 ? -7.461 -5.476 -19.047 1.00 96.62 214 HIS A N 1
ATOM 1791 C CA . HIS A 1 214 ? -6.548 -5.338 -20.174 1.00 96.62 214 HIS A CA 1
ATOM 1792 C C . HIS A 1 214 ? -5.205 -5.987 -19.797 1.00 96.62 214 HIS A C 1
ATOM 1794 O O . HIS A 1 214 ? -4.383 -5.353 -19.127 1.00 96.62 214 HIS A O 1
ATOM 1800 N N . PRO A 1 215 ? -4.980 -7.271 -20.142 1.00 93.69 215 PRO A N 1
ATOM 1801 C CA . PRO A 1 215 ? -3.790 -8.010 -19.716 1.00 93.69 215 PRO A CA 1
ATOM 1802 C C . PRO A 1 215 ? -2.469 -7.411 -20.212 1.00 93.69 215 PRO A C 1
ATOM 1804 O O . PRO A 1 215 ? -1.440 -7.587 -19.567 1.00 93.69 215 PRO A O 1
ATOM 1807 N N . ASP A 1 216 ? -2.493 -6.686 -21.329 1.00 94.44 216 ASP A N 1
ATOM 1808 C CA . ASP A 1 216 ? -1.358 -5.955 -21.899 1.00 94.44 216 ASP A CA 1
ATOM 1809 C C . ASP A 1 216 ? -0.877 -4.797 -21.009 1.00 94.44 216 ASP A C 1
ATOM 1811 O O . ASP A 1 216 ? 0.276 -4.389 -21.105 1.00 94.44 216 ASP A O 1
ATOM 1815 N N . GLN A 1 217 ? -1.723 -4.307 -20.096 1.00 96.12 217 GLN A N 1
ATOM 1816 C CA . GLN A 1 217 ? -1.344 -3.286 -19.118 1.00 96.12 217 GLN A CA 1
ATOM 1817 C C . GLN A 1 217 ? -0.569 -3.868 -17.921 1.00 96.12 217 GLN A C 1
ATOM 1819 O O . GLN A 1 217 ? 0.036 -3.109 -17.155 1.00 96.12 217 GLN A O 1
ATOM 1824 N N . GLN A 1 218 ? -0.590 -5.196 -17.729 1.00 96.00 218 GLN A N 1
ATOM 1825 C CA . GLN A 1 218 ? 0.055 -5.874 -16.603 1.00 96.00 218 GLN A CA 1
ATOM 1826 C C . GLN A 1 218 ? 1.578 -5.949 -16.804 1.00 96.00 218 GLN A C 1
ATOM 1828 O O . GLN A 1 218 ? 2.099 -6.761 -17.567 1.00 96.00 218 GLN A O 1
ATOM 1833 N N . GLN A 1 219 ? 2.309 -5.149 -16.039 1.00 94.88 219 GLN A N 1
ATOM 1834 C CA . GLN A 1 219 ? 3.766 -5.112 -16.004 1.00 94.88 219 GLN A CA 1
ATOM 1835 C C . GLN A 1 219 ? 4.349 -6.281 -15.191 1.00 94.88 219 GLN A C 1
ATOM 1837 O O . GLN A 1 219 ? 3.670 -6.875 -14.346 1.00 94.88 219 GLN A O 1
ATOM 1842 N N . PRO A 1 220 ? 5.638 -6.619 -15.373 1.00 93.44 220 PRO A N 1
ATOM 1843 C CA . PRO A 1 220 ? 6.303 -7.674 -14.602 1.00 93.44 220 PRO A CA 1
ATOM 1844 C C . PRO A 1 220 ? 6.213 -7.542 -13.075 1.00 93.44 220 PRO A C 1
ATOM 1846 O O . PRO A 1 220 ? 6.192 -8.563 -12.388 1.00 93.44 220 PRO A O 1
ATOM 1849 N N . TRP A 1 221 ? 6.144 -6.311 -12.561 1.00 92.88 221 TRP A N 1
ATOM 1850 C CA . TRP A 1 221 ? 6.017 -5.987 -11.134 1.00 92.88 221 TRP A CA 1
ATOM 1851 C C . TRP A 1 221 ? 4.567 -5.848 -10.654 1.00 92.88 221 TRP A C 1
ATOM 1853 O O . TRP A 1 221 ? 4.340 -5.595 -9.478 1.00 92.88 221 TRP A O 1
ATOM 1863 N N . ASP A 1 222 ? 3.580 -6.019 -11.538 1.00 95.38 222 ASP A N 1
ATOM 1864 C CA . ASP A 1 222 ? 2.157 -6.009 -11.193 1.00 95.38 222 ASP A CA 1
ATOM 1865 C C . ASP A 1 222 ? 1.689 -7.427 -10.857 1.00 95.38 222 ASP A C 1
ATOM 1867 O O . ASP A 1 222 ? 1.470 -8.211 -11.785 1.00 95.38 222 ASP A O 1
ATOM 1871 N N . PRO A 1 223 ? 1.577 -7.826 -9.582 1.00 96.62 223 PRO A N 1
ATOM 1872 C CA . PRO A 1 223 ? 1.281 -9.205 -9.205 1.00 96.62 223 PRO A CA 1
ATOM 1873 C C . PRO A 1 223 ? -0.123 -9.662 -9.620 1.00 96.62 223 PRO A C 1
ATOM 1875 O O . PRO A 1 223 ? -1.064 -8.885 -9.598 1.00 96.62 223 PRO A O 1
ATOM 1878 N N . ASP A 1 224 ? -0.290 -10.959 -9.886 1.00 97.88 224 ASP A N 1
ATOM 1879 C CA . ASP A 1 224 ? -1.616 -11.596 -9.876 1.00 97.88 224 ASP A CA 1
ATOM 1880 C C . ASP A 1 224 ? -2.148 -11.744 -8.442 1.00 97.88 224 ASP A C 1
ATOM 1882 O O . ASP A 1 224 ? -3.356 -11.785 -8.220 1.00 97.88 224 ASP A O 1
ATOM 1886 N N . PHE A 1 225 ? -1.251 -11.854 -7.457 1.00 98.06 225 PHE A N 1
ATOM 1887 C CA . PHE A 1 225 ? -1.615 -11.882 -6.048 1.00 98.06 225 PHE A CA 1
ATOM 1888 C C . PHE A 1 225 ? -0.510 -11.344 -5.136 1.00 98.06 225 PHE A C 1
ATOM 1890 O O . PHE A 1 225 ? 0.679 -11.478 -5.407 1.00 98.06 225 PHE A O 1
ATOM 1897 N N . THR A 1 226 ? -0.890 -10.775 -4.004 1.00 98.19 226 THR A N 1
ATOM 1898 C CA . THR A 1 226 ? 0.024 -10.459 -2.901 1.00 98.19 226 THR A CA 1
ATOM 1899 C C . THR A 1 226 ? -0.439 -11.191 -1.664 1.00 98.19 226 THR A C 1
ATOM 1901 O O . THR A 1 226 ? -1.614 -11.537 -1.541 1.00 98.19 226 THR A O 1
ATOM 1904 N N . TYR A 1 227 ? 0.481 -11.477 -0.754 1.00 98.31 227 TYR A N 1
ATOM 1905 C CA . TYR A 1 227 ? 0.139 -12.172 0.477 1.00 98.31 227 TYR A CA 1
ATOM 1906 C C . TYR A 1 227 ? 1.037 -11.729 1.621 1.00 98.31 227 TYR A C 1
ATOM 1908 O O . TYR A 1 227 ? 2.169 -11.280 1.421 1.00 98.31 227 TYR A O 1
ATOM 1916 N N . GLY A 1 228 ? 0.511 -11.858 2.828 1.00 98.25 228 GLY A N 1
ATOM 1917 C CA . GLY A 1 228 ? 1.207 -11.509 4.051 1.00 98.25 228 GLY A CA 1
ATOM 1918 C C . GLY A 1 228 ? 0.630 -12.256 5.239 1.00 98.25 228 GLY A C 1
ATOM 1919 O O . GLY A 1 228 ? -0.453 -12.836 5.168 1.00 98.25 228 GLY A O 1
ATOM 1920 N N . PHE A 1 229 ? 1.390 -12.293 6.321 1.00 98.50 229 PHE A N 1
ATOM 1921 C CA . PHE A 1 229 ? 0.967 -12.891 7.580 1.00 98.50 229 PHE A CA 1
ATOM 1922 C C . PHE A 1 229 ? 1.821 -12.361 8.723 1.00 98.50 229 PHE A C 1
ATOM 1924 O O . PHE A 1 229 ? 2.954 -11.915 8.523 1.00 98.50 229 PHE A O 1
ATOM 1931 N N . GLY A 1 230 ? 1.290 -12.441 9.936 1.00 98.12 230 GLY A N 1
ATOM 1932 C CA . GLY A 1 230 ? 2.026 -12.056 11.128 1.00 98.12 230 GLY A CA 1
ATOM 1933 C C . GLY A 1 230 ? 1.122 -11.691 12.290 1.00 98.12 230 GLY A C 1
ATOM 1934 O O . GLY A 1 230 ? -0.016 -12.150 12.382 1.00 98.12 230 GLY A O 1
ATOM 1935 N N . TYR A 1 231 ? 1.658 -10.851 13.164 1.00 97.88 231 TYR A N 1
ATOM 1936 C CA . TYR A 1 231 ? 0.994 -10.282 14.324 1.00 97.88 231 TYR A CA 1
ATOM 1937 C C . TYR A 1 231 ? 0.805 -8.779 14.096 1.00 97.88 231 TYR A C 1
ATOM 1939 O O . TYR A 1 231 ? 1.788 -8.051 13.943 1.00 97.88 231 TYR A O 1
ATOM 1947 N N . PHE A 1 232 ? -0.445 -8.319 14.045 1.00 95.19 232 PHE A N 1
ATOM 1948 C CA . PHE A 1 232 ? -0.788 -6.918 13.811 1.00 95.19 232 PHE A CA 1
ATOM 1949 C C . PHE A 1 232 ? -1.713 -6.377 14.897 1.00 95.19 232 PHE A C 1
ATOM 1951 O O . PHE A 1 232 ? -2.920 -6.637 14.893 1.00 95.19 232 PHE A O 1
ATOM 1958 N N . ASP A 1 233 ? -1.133 -5.591 15.795 1.00 93.88 233 ASP A N 1
ATOM 1959 C CA . ASP A 1 233 ? -1.845 -4.842 16.817 1.00 93.88 233 ASP A CA 1
ATOM 1960 C C . ASP A 1 233 ? -1.883 -3.357 16.430 1.00 93.88 233 ASP A C 1
ATOM 1962 O O . ASP A 1 233 ? -0.856 -2.715 16.210 1.00 93.88 233 ASP A O 1
ATOM 1966 N N . TRP A 1 234 ? -3.097 -2.834 16.258 1.00 86.31 234 TRP A N 1
ATOM 1967 C CA . TRP A 1 234 ? -3.339 -1.465 15.800 1.00 86.31 234 TRP A CA 1
ATOM 1968 C C . TRP A 1 234 ? -3.389 -0.461 16.952 1.00 86.31 234 TRP A C 1
ATOM 1970 O O . TRP A 1 234 ? -3.413 0.746 16.702 1.00 86.31 234 TRP A O 1
ATOM 1980 N N . HIS A 1 235 ? -3.432 -0.929 18.204 1.00 92.44 235 HIS A N 1
ATOM 1981 C CA . HIS A 1 235 ? -3.493 -0.027 19.344 1.00 92.44 235 HIS A CA 1
ATOM 1982 C C . HIS A 1 235 ? -2.187 0.780 19.462 1.00 92.44 235 HIS A C 1
ATOM 1984 O O . HIS A 1 235 ? -1.098 0.244 19.218 1.00 92.44 235 HIS A O 1
ATOM 1990 N N . PRO A 1 236 ? -2.257 2.063 19.856 1.00 92.31 236 PRO A N 1
ATOM 1991 C CA . PRO A 1 236 ? -1.067 2.877 20.079 1.00 92.31 236 PRO A CA 1
ATOM 1992 C C . PRO A 1 236 ? -0.133 2.263 21.130 1.00 92.31 236 PRO A C 1
ATOM 1994 O O . PRO A 1 236 ? -0.586 1.688 22.115 1.00 92.31 236 PRO A O 1
ATOM 1997 N N . GLY A 1 237 ? 1.176 2.408 20.930 1.00 94.75 237 GLY A N 1
ATOM 1998 C CA . GLY A 1 237 ? 2.218 1.903 21.824 1.00 94.75 237 GLY A CA 1
ATOM 1999 C C . GLY A 1 237 ? 2.562 0.423 21.641 1.00 94.75 237 GLY A C 1
ATOM 2000 O O . GLY A 1 237 ? 3.400 -0.092 22.379 1.00 94.75 237 GLY A O 1
ATOM 2001 N N . THR A 1 238 ? 1.950 -0.266 20.676 1.00 96.25 238 THR A N 1
ATOM 2002 C CA . THR A 1 238 ? 2.152 -1.705 20.455 1.00 96.25 238 THR A CA 1
ATOM 2003 C C . THR A 1 238 ? 3.146 -1.992 19.328 1.00 96.25 238 THR A C 1
ATOM 2005 O O . THR A 1 238 ? 3.466 -1.123 18.509 1.00 96.25 238 THR A O 1
ATOM 2008 N N . ILE A 1 239 ? 3.659 -3.228 19.306 1.00 97.00 239 ILE A N 1
ATOM 2009 C CA . ILE A 1 239 ? 4.562 -3.732 18.269 1.00 97.00 239 ILE A CA 1
ATOM 2010 C C . ILE A 1 239 ? 3.800 -4.693 17.360 1.00 97.00 239 ILE A C 1
ATOM 2012 O O . ILE A 1 239 ? 3.092 -5.583 17.829 1.00 97.00 239 ILE A O 1
ATOM 2016 N N . SER A 1 240 ? 4.007 -4.546 16.055 1.00 97.75 240 SER A N 1
ATOM 2017 C CA . SER A 1 240 ? 3.522 -5.480 15.039 1.00 97.75 240 SER A CA 1
ATOM 2018 C C . SER A 1 240 ? 4.688 -6.086 14.265 1.00 97.75 240 SER A C 1
ATOM 2020 O O . SER A 1 240 ? 5.666 -5.401 13.974 1.00 97.75 240 SER A O 1
ATOM 2022 N N . ILE A 1 241 ? 4.576 -7.361 13.896 1.00 98.12 241 ILE A N 1
ATOM 2023 C CA . ILE A 1 241 ? 5.575 -8.086 13.103 1.00 98.12 241 ILE A CA 1
ATOM 2024 C C . ILE A 1 241 ? 4.857 -8.748 11.940 1.00 98.12 241 ILE A C 1
ATOM 2026 O O . ILE A 1 241 ? 3.934 -9.532 12.145 1.00 98.12 241 ILE A O 1
ATOM 2030 N N . GLN A 1 242 ? 5.269 -8.434 10.717 1.00 97.75 242 GLN A N 1
ATOM 2031 C CA . GLN A 1 242 ? 4.563 -8.869 9.515 1.00 97.75 242 GLN A CA 1
ATOM 2032 C C . GLN A 1 242 ? 5.560 -9.315 8.450 1.00 97.75 242 GLN A C 1
ATOM 2034 O O . GLN A 1 242 ? 6.504 -8.591 8.136 1.00 97.75 242 GLN A O 1
ATOM 2039 N N . TYR A 1 243 ? 5.325 -10.478 7.852 1.00 98.38 243 TYR A N 1
ATOM 2040 C CA . TYR A 1 243 ? 5.897 -10.824 6.559 1.00 98.38 243 TYR A CA 1
ATOM 2041 C C . TYR A 1 243 ? 4.944 -10.357 5.460 1.00 98.38 243 TYR A C 1
ATOM 2043 O O . TYR A 1 243 ? 3.743 -10.612 5.535 1.00 98.38 243 TYR A O 1
ATOM 2051 N N . ASN A 1 244 ? 5.475 -9.716 4.419 1.00 97.19 244 ASN A N 1
ATOM 2052 C CA . ASN A 1 244 ? 4.699 -9.340 3.243 1.00 97.19 244 ASN A CA 1
ATOM 2053 C C . ASN A 1 244 ? 5.459 -9.640 1.951 1.00 97.19 244 ASN A C 1
ATOM 2055 O O . ASN A 1 244 ? 6.665 -9.403 1.848 1.00 97.19 244 ASN A O 1
ATOM 2059 N N . ASN A 1 245 ? 4.725 -10.099 0.941 1.00 96.62 245 ASN A N 1
ATOM 2060 C CA . ASN A 1 245 ? 5.230 -10.314 -0.403 1.00 96.62 245 ASN A CA 1
ATOM 2061 C C . ASN A 1 245 ? 4.395 -9.535 -1.424 1.00 96.62 245 ASN A C 1
ATOM 2063 O O . ASN A 1 245 ? 3.284 -9.932 -1.784 1.00 96.62 245 ASN A O 1
ATOM 2067 N N . TYR A 1 246 ? 4.978 -8.433 -1.894 1.00 93.50 246 TYR A N 1
ATOM 2068 C CA . TYR A 1 246 ? 4.421 -7.556 -2.925 1.00 93.50 246 TYR A CA 1
ATOM 2069 C C . TYR A 1 246 ? 5.151 -7.680 -4.270 1.00 93.50 246 TYR A C 1
ATOM 2071 O O . TYR A 1 246 ? 4.940 -6.850 -5.148 1.00 93.50 246 TYR A O 1
ATOM 2079 N N . SER A 1 247 ? 6.042 -8.667 -4.419 1.00 92.81 247 SER A N 1
ATOM 2080 C CA . SER A 1 247 ? 6.763 -8.895 -5.679 1.00 92.81 247 SER A CA 1
ATOM 2081 C C . SER A 1 247 ? 5.799 -9.304 -6.794 1.00 92.81 247 SER A C 1
ATOM 2083 O O . SER A 1 247 ? 4.657 -9.664 -6.506 1.00 92.81 247 SER A O 1
ATOM 2085 N N . GLY A 1 248 ? 6.251 -9.306 -8.053 1.00 92.31 248 GLY A N 1
ATOM 2086 C CA . GLY A 1 248 ? 5.476 -9.770 -9.213 1.00 92.31 248 GLY A CA 1
ATOM 2087 C C . GLY A 1 248 ? 5.092 -11.264 -9.193 1.00 92.31 248 GLY A C 1
ATOM 2088 O O . GLY A 1 248 ? 5.503 -12.027 -10.072 1.00 92.31 248 GLY A O 1
ATOM 2089 N N . ASN A 1 249 ? 4.324 -11.707 -8.192 1.00 95.44 249 ASN A N 1
ATOM 2090 C CA . ASN A 1 249 ? 3.770 -13.052 -8.077 1.00 95.44 249 ASN A CA 1
ATOM 2091 C C . ASN A 1 249 ? 2.806 -13.316 -9.236 1.00 95.44 249 ASN A C 1
ATOM 2093 O O . ASN A 1 249 ? 2.101 -12.423 -9.714 1.00 95.44 249 ASN A O 1
ATOM 2097 N N . ARG A 1 250 ? 2.782 -14.558 -9.705 1.00 96.25 250 ARG A N 1
ATOM 2098 C CA . ARG A 1 250 ? 1.946 -15.007 -10.817 1.00 96.25 250 ARG A CA 1
ATOM 2099 C C . ARG A 1 250 ? 1.267 -16.304 -10.436 1.00 96.25 250 ARG A C 1
ATOM 2101 O O . ARG A 1 250 ? 1.862 -17.102 -9.708 1.00 96.25 250 ARG A O 1
ATOM 2108 N N . PHE A 1 251 ? 0.056 -16.524 -10.935 1.00 94.81 251 PHE A N 1
ATOM 2109 C CA . PHE A 1 251 ? -0.579 -17.832 -10.808 1.00 94.81 251 PHE A CA 1
ATOM 2110 C C . PHE A 1 251 ? 0.281 -18.924 -11.468 1.00 94.81 251 PHE A C 1
ATOM 2112 O O . PHE A 1 251 ? 0.997 -18.624 -12.425 1.00 94.81 251 PHE A O 1
ATOM 2119 N N . PRO A 1 252 ? 0.204 -20.190 -11.012 1.00 91.62 252 PRO A N 1
ATOM 2120 C CA . PRO A 1 252 ? 1.054 -21.274 -11.519 1.00 91.62 252 PRO A CA 1
ATOM 2121 C C . PRO A 1 252 ? 1.011 -21.479 -13.042 1.00 91.62 252 PRO A C 1
ATOM 2123 O O . PRO A 1 252 ? 1.987 -21.938 -13.625 1.00 91.62 252 PRO A O 1
ATOM 2126 N N . TRP A 1 253 ? -0.099 -21.118 -13.690 1.00 92.62 253 TRP A N 1
ATOM 2127 C CA . TRP A 1 253 ? -0.294 -21.223 -15.140 1.00 92.62 253 TRP A CA 1
ATOM 2128 C C . TRP A 1 253 ? 0.137 -19.976 -15.934 1.00 92.62 253 TRP A C 1
ATOM 2130 O O . TRP A 1 253 ? 0.035 -19.972 -17.159 1.00 92.62 253 TRP A O 1
ATOM 2140 N N . LYS A 1 254 ? 0.614 -18.907 -15.280 1.00 91.62 254 LYS A N 1
ATOM 2141 C CA . LYS A 1 254 ? 1.141 -17.706 -15.948 1.00 91.62 254 LYS A CA 1
ATOM 2142 C C . LYS A 1 254 ? 2.665 -17.647 -15.869 1.00 91.62 254 LYS A C 1
ATOM 2144 O O . LYS A 1 254 ? 3.279 -17.967 -14.852 1.00 91.62 254 LYS A O 1
ATOM 2149 N N . LYS A 1 255 ? 3.297 -17.151 -16.938 1.00 89.56 255 LYS A N 1
ATOM 2150 C CA . LYS A 1 255 ? 4.749 -16.944 -16.975 1.00 89.56 255 LYS A CA 1
ATOM 2151 C C . LYS A 1 255 ? 5.152 -15.818 -16.023 1.00 89.56 255 LYS A C 1
ATOM 2153 O O . LYS A 1 255 ? 4.647 -14.700 -16.107 1.00 89.56 255 LYS A O 1
ATOM 2158 N N . ARG A 1 256 ? 6.106 -16.114 -15.144 1.00 88.69 256 ARG A N 1
ATOM 2159 C CA . ARG A 1 256 ? 6.685 -15.15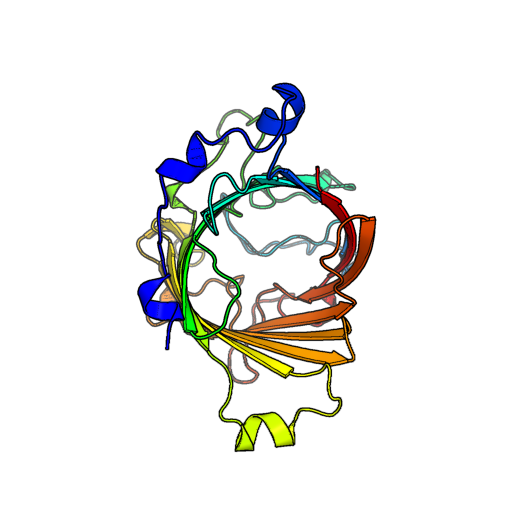9 -14.197 1.00 88.69 256 ARG A CA 1
ATOM 2160 C C . ARG A 1 256 ? 7.935 -14.499 -14.766 1.00 88.69 256 ARG A C 1
ATOM 2162 O O . ARG A 1 256 ? 8.711 -15.138 -15.478 1.00 88.69 256 ARG A O 1
ATOM 2169 N N . ALA A 1 257 ? 8.145 -13.235 -14.413 1.00 87.62 257 ALA A N 1
ATOM 2170 C CA . ALA A 1 257 ? 9.376 -12.537 -14.739 1.00 87.62 257 ALA A CA 1
ATOM 2171 C C . ALA A 1 257 ? 10.581 -13.136 -13.980 1.00 87.62 257 ALA A C 1
ATOM 2173 O O . ALA A 1 257 ? 10.423 -13.731 -12.905 1.00 87.62 257 ALA A O 1
ATOM 2174 N N . PRO A 1 258 ? 11.806 -13.023 -14.521 1.00 84.94 258 PRO A N 1
ATOM 2175 C CA . PRO A 1 258 ? 12.991 -13.514 -13.836 1.00 84.94 258 PRO A CA 1
ATOM 2176 C C . PRO A 1 258 ? 13.147 -12.863 -12.461 1.00 84.94 258 PRO A C 1
ATOM 2178 O O . PRO A 1 258 ? 13.079 -11.648 -12.320 1.00 84.94 258 PRO A O 1
ATOM 2181 N N . ASN A 1 259 ? 13.437 -13.677 -11.446 1.00 83.12 259 ASN A N 1
ATOM 2182 C CA . ASN A 1 259 ? 13.735 -13.214 -10.089 1.00 83.12 259 ASN A CA 1
ATOM 2183 C C . ASN A 1 259 ? 12.626 -12.434 -9.357 1.00 83.12 259 ASN A C 1
ATOM 2185 O O . ASN A 1 259 ? 12.961 -11.747 -8.388 1.00 83.12 259 ASN A O 1
ATOM 2189 N N . THR A 1 260 ? 11.364 -12.585 -9.761 1.00 86.75 260 THR A N 1
ATOM 2190 C CA . THR A 1 260 ? 10.191 -12.062 -9.041 1.00 86.75 260 THR A CA 1
ATOM 2191 C C . THR A 1 260 ? 9.363 -13.201 -8.439 1.00 86.75 260 THR A C 1
ATOM 2193 O O . THR A 1 260 ? 9.595 -14.375 -8.746 1.00 86.75 260 THR A O 1
ATOM 2196 N N . GLY A 1 261 ? 8.398 -12.870 -7.576 1.00 87.81 261 GLY A N 1
ATOM 2197 C CA . GLY A 1 261 ? 7.299 -13.749 -7.174 1.00 87.81 261 GLY A CA 1
ATOM 2198 C C . GLY A 1 261 ? 7.687 -15.029 -6.435 1.00 87.81 261 GLY A C 1
ATOM 2199 O O . GLY A 1 261 ? 7.022 -16.053 -6.606 1.00 87.81 261 GLY A O 1
ATOM 2200 N N . ARG A 1 262 ? 8.808 -15.043 -5.702 1.00 91.19 262 ARG A N 1
ATOM 2201 C CA . ARG A 1 262 ? 9.196 -16.143 -4.797 1.00 91.19 262 ARG A CA 1
ATOM 2202 C C . ARG A 1 262 ? 9.019 -15.692 -3.355 1.00 91.19 262 ARG A C 1
ATOM 2204 O O . ARG A 1 262 ? 9.108 -14.505 -3.061 1.00 91.19 262 ARG A O 1
ATOM 2211 N N . PHE A 1 263 ? 8.926 -16.644 -2.429 1.00 93.81 263 PHE A N 1
ATOM 2212 C CA . PHE A 1 263 ? 8.875 -16.343 -0.994 1.00 93.81 263 PHE A CA 1
ATOM 2213 C C . PHE A 1 263 ? 10.043 -15.452 -0.525 1.00 93.81 263 PHE A C 1
ATOM 2215 O O . PHE A 1 263 ? 9.850 -14.489 0.214 1.00 93.81 263 PHE A O 1
ATOM 2222 N N . LYS A 1 264 ? 11.258 -15.702 -1.026 1.00 93.25 264 LYS A N 1
ATOM 2223 C CA . LYS A 1 264 ? 12.434 -14.882 -0.697 1.00 93.25 264 LYS A CA 1
ATOM 2224 C C . LYS A 1 264 ? 12.390 -13.450 -1.244 1.00 93.25 264 LYS A C 1
ATOM 2226 O O . LYS A 1 264 ? 13.200 -12.641 -0.822 1.00 93.25 264 LYS A O 1
ATOM 2231 N N . ASP A 1 265 ? 11.494 -13.138 -2.180 1.00 92.19 265 ASP A N 1
ATOM 2232 C CA . ASP A 1 265 ? 11.320 -11.776 -2.705 1.00 92.19 265 ASP A CA 1
ATOM 2233 C C . ASP A 1 265 ? 10.390 -10.921 -1.803 1.00 92.19 265 ASP A C 1
ATOM 2235 O O . ASP A 1 265 ? 10.109 -9.772 -2.126 1.00 92.19 265 ASP A O 1
ATOM 2239 N N . GLY A 1 266 ? 9.933 -11.457 -0.661 1.00 94.94 266 GLY A N 1
ATOM 2240 C CA . GLY A 1 266 ? 9.235 -10.707 0.389 1.00 94.94 266 GLY A CA 1
ATOM 2241 C C . GLY A 1 266 ? 10.162 -10.141 1.474 1.00 94.94 266 GLY A C 1
ATOM 2242 O O . GLY A 1 266 ? 11.380 -10.349 1.467 1.00 94.94 266 GLY A O 1
ATOM 2243 N N . SER A 1 267 ? 9.568 -9.447 2.445 1.00 96.56 267 SER A N 1
ATOM 2244 C CA . SER A 1 267 ? 10.274 -8.836 3.576 1.00 96.56 267 SER A CA 1
ATOM 2245 C C . SER A 1 267 ? 9.549 -9.064 4.897 1.00 96.56 267 SER A C 1
ATOM 2247 O O . SER A 1 267 ? 8.318 -9.098 4.939 1.00 96.56 267 SER A O 1
ATOM 2249 N N . ILE A 1 268 ? 10.319 -9.158 5.980 1.00 98.12 268 ILE A N 1
ATOM 2250 C CA . ILE A 1 268 ? 9.812 -9.124 7.353 1.00 98.12 268 ILE A CA 1
ATOM 2251 C C . ILE A 1 268 ? 9.964 -7.697 7.862 1.00 98.12 268 ILE A C 1
ATOM 2253 O O . ILE A 1 268 ? 11.041 -7.117 7.759 1.00 98.12 268 ILE A O 1
ATOM 2257 N N . CYS A 1 269 ? 8.895 -7.136 8.408 1.00 98.00 269 CYS A N 1
ATOM 2258 C CA . CYS A 1 269 ? 8.877 -5.786 8.938 1.00 98.00 269 CYS A CA 1
ATOM 2259 C C . CYS A 1 269 ? 8.388 -5.783 10.385 1.00 98.00 269 CYS A C 1
ATOM 2261 O O . CYS A 1 269 ? 7.409 -6.456 10.716 1.00 98.00 269 CYS A O 1
ATOM 2263 N N . ILE A 1 270 ? 9.057 -4.994 11.219 1.00 98.31 270 ILE A N 1
ATOM 2264 C CA . ILE A 1 270 ? 8.660 -4.697 12.594 1.00 98.31 270 ILE A CA 1
ATOM 2265 C C . ILE A 1 270 ? 8.175 -3.253 12.625 1.00 98.31 270 ILE A C 1
ATOM 2267 O O . ILE A 1 270 ? 8.829 -2.378 12.059 1.00 98.31 270 ILE A O 1
ATOM 2271 N N . PHE A 1 271 ? 7.043 -3.015 13.276 1.00 97.62 271 PHE A N 1
ATOM 2272 C CA . PHE A 1 271 ? 6.410 -1.708 13.399 1.00 97.62 271 PHE A CA 1
ATOM 2273 C C . PHE A 1 271 ? 6.182 -1.391 14.867 1.00 97.62 271 PHE A C 1
ATOM 2275 O O . PHE A 1 271 ? 5.788 -2.273 15.626 1.00 97.62 271 PHE A O 1
ATOM 2282 N N . TRP A 1 272 ? 6.360 -0.130 15.236 1.00 97.81 272 TRP A N 1
ATOM 2283 C CA . TRP A 1 272 ? 5.875 0.427 16.490 1.00 97.81 272 TRP A CA 1
ATOM 2284 C C . TRP A 1 272 ? 4.913 1.571 16.183 1.00 97.81 272 TRP A C 1
ATOM 2286 O O . TRP A 1 272 ? 5.279 2.501 15.459 1.00 97.81 272 TRP A O 1
ATOM 2296 N N . SER A 1 273 ? 3.692 1.477 16.702 1.00 95.88 273 SER A N 1
ATOM 2297 C CA . SER A 1 273 ? 2.597 2.409 16.411 1.00 95.88 273 SER A CA 1
ATOM 2298 C C . SER A 1 273 ? 2.454 3.457 17.510 1.00 95.88 273 SER A C 1
ATOM 2300 O O . SER A 1 273 ? 2.618 3.153 18.689 1.00 95.88 273 SER A O 1
ATOM 2302 N N . TRP A 1 274 ? 2.068 4.678 17.154 1.00 94.38 274 TRP A N 1
ATOM 2303 C CA . TRP A 1 274 ? 1.801 5.761 18.100 1.00 94.38 274 TRP A CA 1
ATOM 2304 C C . TRP A 1 274 ? 0.567 6.566 17.689 1.00 94.38 274 TRP A C 1
ATOM 2306 O O . TRP A 1 274 ? 0.134 6.543 16.535 1.00 94.38 274 TRP A O 1
ATOM 2316 N N . LYS A 1 275 ? -0.013 7.275 18.657 1.00 92.50 275 LYS A N 1
ATOM 2317 C CA . LYS A 1 275 ? -1.135 8.194 18.468 1.00 92.50 275 LYS A CA 1
ATOM 2318 C C . LYS A 1 275 ? -0.988 9.357 19.441 1.00 92.50 275 LYS A C 1
ATOM 2320 O O . LYS A 1 275 ? -0.516 9.138 20.557 1.00 92.50 275 LYS A O 1
ATOM 2325 N N . TRP A 1 276 ? -1.366 10.546 18.989 1.00 83.31 276 TRP A N 1
ATOM 2326 C CA . TRP A 1 276 ? -1.450 11.744 19.811 1.00 83.31 276 TRP A CA 1
ATOM 2327 C C . TRP A 1 276 ? -2.880 11.980 20.307 1.00 83.31 276 TRP A C 1
ATOM 2329 O O . TRP A 1 276 ? -3.832 11.735 19.524 1.00 83.31 276 TRP A O 1
#

Mean predicted aligned error: 5.14 Å

Secondary structure (DSSP, 8-state):
--HHHHTT---HHHHT---SS-HHHHHHTTEEEEEEEEEES--S--SS--EETTEEPPP---EEEEEEEEEEETTEEEEEEEEEESSGGG--TTS-SEEEEEEEE--STT-EEEEEEE-S---SSPPTT--S--GGGSEEEEEEEEE--HHHHHHH--STT-EEEEEEEEEEEEEEEETTTTEEEEEEEEEEEEEEEEEETTEEEEEEEEE-SSGGG--TTS-SEEEEEEE---STT-EEEEEEE-S----TTSPPPTT-SSGGGSEEEEEEEEE-